Protein AF-A0A2K8VEH1-F1 (afdb_monomer)

Structure (mmCIF, N/CA/C/O backbone):
data_AF-A0A2K8VEH1-F1
#
_entry.id   AF-A0A2K8VEH1-F1
#
loop_
_atom_site.group_PDB
_atom_site.id
_atom_site.type_symbol
_atom_site.label_atom_id
_atom_site.label_alt_id
_atom_site.label_comp_id
_atom_site.label_asym_id
_atom_site.label_entity_id
_atom_site.label_seq_id
_atom_site.pdbx_PDB_ins_code
_atom_site.Cartn_x
_atom_site.Cartn_y
_atom_site.Cartn_z
_atom_site.occupancy
_atom_site.B_iso_or_equiv
_atom_site.auth_seq_id
_atom_site.auth_comp_id
_atom_site.auth_asym_id
_atom_site.auth_atom_id
_atom_site.pdbx_PDB_model_num
ATOM 1 N N . MET A 1 1 ? -2.009 -16.215 9.634 1.00 33.22 1 MET A N 1
ATOM 2 C CA . MET A 1 1 ? -2.665 -15.203 10.500 1.00 33.22 1 MET A CA 1
ATOM 3 C C . MET A 1 1 ? -3.859 -14.829 9.685 1.00 33.22 1 MET A C 1
ATOM 5 O O . MET A 1 1 ? -3.753 -13.994 8.798 1.00 33.22 1 MET A O 1
ATOM 9 N N . ASP A 1 2 ? -4.893 -15.631 9.876 1.00 24.77 2 ASP A N 1
ATOM 10 C CA . ASP A 1 2 ? -5.731 -16.015 8.757 1.00 24.77 2 ASP A CA 1
ATOM 11 C C . ASP A 1 2 ? -6.670 -14.873 8.414 1.00 24.77 2 ASP A C 1
ATOM 13 O O . ASP A 1 2 ? -7.528 -14.488 9.219 1.00 24.77 2 ASP A O 1
ATOM 17 N N . CYS A 1 3 ? -6.466 -14.295 7.231 1.00 28.83 3 CYS A N 1
ATOM 18 C CA . CYS A 1 3 ? -7.421 -13.359 6.669 1.00 28.83 3 CYS A CA 1
ATOM 19 C C . CYS A 1 3 ? -8.736 -14.122 6.499 1.00 28.83 3 CYS A C 1
ATOM 21 O O . CYS A 1 3 ? -8.795 -15.105 5.761 1.00 28.83 3 CYS A O 1
ATOM 23 N N . ALA A 1 4 ? -9.792 -13.691 7.192 1.00 33.16 4 ALA A N 1
ATOM 24 C CA . ALA A 1 4 ? -11.104 -14.301 7.043 1.00 33.16 4 ALA A CA 1
ATOM 25 C C . ALA A 1 4 ? -11.490 -14.331 5.547 1.00 33.16 4 ALA A C 1
ATOM 27 O O . ALA A 1 4 ? -11.300 -13.321 4.859 1.00 33.16 4 ALA A O 1
ATOM 28 N N . PRO A 1 5 ? -12.064 -15.439 5.036 1.00 35.50 5 PRO A N 1
ATOM 29 C CA . PRO A 1 5 ? -12.287 -15.670 3.601 1.00 35.50 5 PRO A CA 1
ATOM 30 C C . PRO A 1 5 ? -13.177 -14.627 2.895 1.00 35.50 5 PRO A C 1
ATOM 32 O O . PRO A 1 5 ? -13.294 -14.643 1.674 1.00 35.50 5 PRO A O 1
ATOM 35 N N . ASN A 1 6 ? -13.757 -13.678 3.639 1.00 39.56 6 ASN A N 1
ATOM 36 C CA . ASN A 1 6 ? -14.675 -12.655 3.144 1.00 39.56 6 ASN A CA 1
ATOM 37 C C . ASN A 1 6 ? -14.121 -11.214 3.152 1.00 39.56 6 ASN A C 1
ATOM 39 O O . ASN A 1 6 ? -14.848 -10.303 2.760 1.00 39.56 6 ASN A O 1
ATOM 43 N N . CYS A 1 7 ? -12.853 -10.970 3.515 1.00 41.97 7 CYS A N 1
ATOM 44 C CA . CYS A 1 7 ? -12.274 -9.608 3.495 1.00 41.97 7 CYS A CA 1
ATOM 45 C C . CYS A 1 7 ? -12.122 -9.001 2.081 1.00 41.97 7 CYS A C 1
ATOM 47 O O . CYS A 1 7 ? -11.752 -7.835 1.942 1.00 41.97 7 CYS A O 1
ATOM 49 N N . ASN A 1 8 ? -12.403 -9.764 1.020 1.00 42.91 8 ASN A N 1
ATOM 50 C CA . ASN A 1 8 ? -12.207 -9.324 -0.362 1.00 42.91 8 ASN A CA 1
ATOM 51 C C . ASN A 1 8 ? -13.416 -8.606 -0.992 1.00 42.91 8 ASN A C 1
ATOM 53 O O . ASN A 1 8 ? -13.255 -8.063 -2.079 1.00 42.91 8 ASN A O 1
ATOM 57 N N . ASN A 1 9 ? -14.586 -8.544 -0.334 1.00 45.69 9 ASN A N 1
ATOM 58 C CA . ASN A 1 9 ? -15.812 -8.012 -0.961 1.00 45.69 9 ASN A CA 1
ATOM 59 C C . ASN A 1 9 ? -16.572 -6.931 -0.167 1.00 45.69 9 ASN A C 1
ATOM 61 O O . ASN A 1 9 ? -17.619 -6.481 -0.630 1.00 45.69 9 ASN A O 1
ATOM 65 N N . GLN A 1 10 ? -16.099 -6.489 1.002 1.00 47.41 10 GLN A N 1
ATOM 66 C CA . GLN A 1 10 ? -16.804 -5.451 1.766 1.00 47.41 10 GLN A CA 1
ATOM 67 C C . GLN A 1 10 ? -16.256 -4.055 1.463 1.00 47.41 10 GLN A C 1
ATOM 69 O O . GLN A 1 10 ? -15.195 -3.660 1.938 1.00 47.41 10 GLN A O 1
ATOM 74 N N . THR A 1 11 ? -17.005 -3.308 0.650 1.00 48.91 11 THR A N 1
ATOM 75 C CA . THR A 1 11 ? -16.712 -1.914 0.272 1.00 48.91 11 THR A CA 1
ATOM 76 C C . THR A 1 11 ? -17.391 -0.888 1.179 1.00 48.91 11 THR A C 1
ATOM 78 O O . THR A 1 11 ? -17.061 0.290 1.106 1.00 48.91 11 THR A O 1
ATOM 81 N N . ASN A 1 12 ? -18.331 -1.319 2.029 1.00 55.34 12 ASN A N 1
ATOM 82 C CA . ASN A 1 12 ? -19.183 -0.442 2.833 1.00 55.34 12 ASN A CA 1
ATOM 83 C C . ASN A 1 12 ? -19.043 -0.768 4.323 1.00 55.34 12 ASN A C 1
ATOM 85 O O . ASN A 1 12 ? -18.852 -1.929 4.690 1.00 55.34 12 ASN A O 1
ATOM 89 N N . CYS A 1 13 ? -19.184 0.247 5.177 1.00 64.31 13 CYS A N 1
ATOM 90 C CA . CYS A 1 13 ? -19.341 0.028 6.611 1.00 64.31 13 CYS A CA 1
ATOM 91 C C . CYS A 1 13 ? -20.652 -0.710 6.894 1.00 64.31 13 CYS A C 1
ATOM 93 O O . CYS A 1 13 ? -21.658 -0.483 6.218 1.00 64.31 13 CYS A O 1
ATOM 95 N N . ILE A 1 14 ? -20.653 -1.549 7.924 1.00 73.06 14 ILE A N 1
ATOM 96 C CA . ILE A 1 14 ? -21.851 -2.234 8.397 1.00 73.06 14 ILE A CA 1
ATOM 97 C C . ILE A 1 14 ? -22.073 -1.951 9.876 1.00 73.06 14 ILE A C 1
ATOM 99 O O . ILE A 1 14 ? -21.142 -1.947 10.680 1.00 73.06 14 ILE A O 1
ATOM 103 N N . THR A 1 15 ? -23.328 -1.734 10.251 1.00 82.31 15 THR A N 1
ATOM 104 C CA . THR A 1 15 ? -23.704 -1.674 11.661 1.00 82.31 15 THR A CA 1
ATOM 105 C C . THR A 1 15 ? -23.782 -3.093 12.201 1.00 82.31 15 THR A C 1
ATOM 107 O O . THR A 1 15 ? -24.487 -3.939 11.650 1.00 82.31 15 THR A O 1
ATOM 110 N N . ARG A 1 16 ? -23.062 -3.360 13.288 1.00 86.81 16 ARG A N 1
ATOM 111 C CA . ARG A 1 16 ? -23.112 -4.630 14.010 1.00 86.81 16 ARG A CA 1
ATOM 112 C C . ARG A 1 16 ? -23.572 -4.409 15.436 1.00 86.81 16 ARG A C 1
ATOM 114 O O . ARG A 1 16 ? -23.195 -3.426 16.067 1.00 86.81 16 ARG A O 1
ATOM 121 N N . GLN A 1 17 ? -24.327 -5.369 15.952 1.00 93.31 17 GLN A N 1
ATOM 122 C CA . GLN A 1 17 ? -24.705 -5.426 17.357 1.00 93.31 17 GLN A CA 1
ATOM 123 C C . GLN A 1 17 ? -23.900 -6.490 18.092 1.00 93.31 17 GLN A C 1
ATOM 125 O O . GLN A 1 17 ? -23.568 -7.531 17.529 1.00 93.31 17 GLN A O 1
ATOM 130 N N . GLY A 1 18 ? -23.600 -6.227 19.358 1.00 94.75 18 GLY A N 1
ATOM 131 C CA . GLY A 1 18 ? -22.868 -7.161 20.200 1.00 94.75 18 GLY A CA 1
ATOM 132 C C . GLY A 1 18 ? -22.643 -6.613 21.599 1.00 94.75 18 GLY A C 1
ATOM 133 O O . GLY A 1 18 ? -23.303 -5.672 22.034 1.00 94.75 18 GLY A O 1
ATOM 134 N N . LEU A 1 19 ? -21.698 -7.217 22.302 1.00 96.56 19 LEU A N 1
ATOM 135 C CA . LEU A 1 19 ? -21.414 -7.012 23.709 1.00 96.56 19 LEU A CA 1
ATOM 136 C C . LEU A 1 19 ? -20.019 -6.415 23.886 1.00 96.56 19 LEU A C 1
ATOM 138 O O . LEU A 1 19 ? -19.034 -6.951 23.369 1.00 96.56 19 LEU A O 1
ATOM 142 N N . LEU A 1 20 ? -19.932 -5.336 24.667 1.00 96.56 20 LEU A N 1
ATOM 143 C CA . LEU A 1 20 ? -18.677 -4.677 25.027 1.00 96.56 20 LEU A CA 1
ATOM 144 C C . LEU A 1 20 ? -18.521 -4.589 26.549 1.00 96.56 20 LEU A C 1
ATOM 146 O O . LEU A 1 20 ? -19.476 -4.298 27.267 1.00 96.56 20 LEU A O 1
ATOM 150 N N . HIS A 1 21 ? -17.312 -4.863 27.040 1.00 96.75 21 HIS A N 1
ATOM 151 C CA . HIS A 1 21 ? -17.011 -4.920 28.473 1.00 96.75 21 HIS A CA 1
ATOM 152 C C . HIS A 1 21 ? -17.115 -3.537 29.137 1.00 96.75 21 HIS A C 1
ATOM 154 O O . HIS A 1 21 ? -16.684 -2.537 28.556 1.00 96.75 21 HIS A O 1
ATOM 160 N N . ASP A 1 22 ? -17.602 -3.496 30.380 1.00 95.94 22 ASP A N 1
ATOM 161 C CA . ASP A 1 22 ? -17.877 -2.272 31.144 1.00 95.94 22 ASP A CA 1
ATOM 162 C C . ASP A 1 22 ? -16.688 -1.298 31.273 1.00 95.94 22 ASP A C 1
ATOM 164 O O . ASP A 1 22 ? -16.859 -0.091 31.144 1.00 95.94 22 ASP A O 1
ATOM 168 N N . ALA A 1 23 ? -15.472 -1.824 31.415 1.00 95.19 23 ALA A N 1
ATOM 169 C CA . ALA A 1 23 ? -14.202 -1.096 31.437 1.00 95.19 23 ALA A CA 1
ATOM 170 C C . ALA A 1 23 ? -13.905 -0.237 30.188 1.00 95.19 23 ALA A C 1
ATOM 172 O O . ALA A 1 23 ? -12.881 0.445 30.149 1.00 95.19 23 ALA A O 1
ATOM 173 N N . ASN A 1 24 ? -14.742 -0.287 29.150 1.00 95.00 24 ASN A N 1
ATOM 174 C CA . ASN A 1 24 ? -14.669 0.634 28.014 1.00 95.00 24 ASN A CA 1
ATOM 175 C C . ASN A 1 24 ? -15.450 1.930 28.237 1.00 95.00 24 ASN A C 1
ATOM 177 O O . ASN A 1 24 ? -15.322 2.836 27.418 1.00 95.00 24 ASN A O 1
ATOM 181 N N . PHE A 1 25 ? -16.215 2.033 29.323 1.00 95.31 25 PHE A N 1
ATOM 182 C CA . PHE A 1 25 ? -17.052 3.182 29.642 1.00 95.31 25 PHE A CA 1
ATOM 183 C C . PHE A 1 25 ? -16.559 3.899 30.898 1.00 95.31 25 PHE A C 1
ATOM 185 O O . PHE A 1 25 ? -15.978 3.304 31.810 1.00 95.31 25 PHE A O 1
ATOM 192 N N . THR A 1 26 ? -16.816 5.203 30.963 1.00 90.56 26 THR A N 1
ATOM 193 C CA . THR A 1 26 ? -16.449 6.042 32.106 1.00 90.56 26 THR A CA 1
ATOM 194 C C . THR A 1 26 ? -17.050 5.489 33.395 1.00 90.56 26 THR A C 1
ATOM 196 O O . THR A 1 26 ? -18.248 5.229 33.474 1.00 90.56 26 THR A O 1
ATOM 199 N N . LYS A 1 27 ? -16.211 5.297 34.423 1.00 90.62 27 LYS A N 1
ATOM 200 C CA . LYS A 1 27 ? -16.612 4.707 35.716 1.00 90.62 27 LYS A CA 1
ATOM 201 C C . LYS A 1 27 ? -17.298 3.331 35.581 1.00 90.62 27 LYS A C 1
ATOM 203 O O . LYS A 1 27 ? -18.114 2.977 36.428 1.00 90.62 27 LYS A O 1
ATOM 208 N N . ASN A 1 28 ? -16.982 2.573 34.528 1.00 92.50 28 ASN A N 1
ATOM 209 C CA . ASN A 1 28 ? -17.561 1.262 34.209 1.00 92.50 28 ASN A CA 1
ATOM 210 C C . ASN A 1 28 ? -19.091 1.273 34.024 1.00 92.50 28 ASN A C 1
ATOM 212 O O . ASN A 1 28 ? -19.762 0.260 34.235 1.00 92.50 28 ASN A O 1
ATOM 216 N N . LYS A 1 29 ? -19.667 2.423 33.657 1.00 92.12 29 LYS A N 1
ATOM 217 C CA . LYS A 1 29 ? -21.108 2.579 33.443 1.00 92.12 29 LYS A CA 1
ATOM 218 C C . LYS A 1 29 ? -21.360 3.329 32.136 1.00 92.12 29 LYS A C 1
ATOM 220 O O . LYS A 1 29 ? -21.022 4.510 32.059 1.00 92.12 29 LYS A O 1
ATOM 225 N N . PRO A 1 30 ? -21.934 2.680 31.113 1.00 94.00 30 PRO A N 1
ATOM 226 C CA . PRO A 1 30 ? -22.327 3.382 29.905 1.00 94.00 30 PRO A CA 1
ATOM 227 C C . PRO A 1 30 ? -23.533 4.284 30.161 1.00 94.00 30 PRO A C 1
ATOM 229 O O . PRO A 1 30 ? -24.351 4.024 31.046 1.00 94.00 30 PRO A O 1
ATOM 232 N N . ILE A 1 31 ? -23.676 5.303 29.321 1.00 93.62 31 ILE A N 1
ATOM 233 C CA . ILE A 1 31 ? -24.947 6.012 29.144 1.00 93.62 31 ILE A CA 1
ATOM 234 C C . ILE A 1 31 ? -25.721 5.376 27.990 1.00 93.62 31 ILE A C 1
ATOM 236 O O . ILE A 1 31 ? -25.107 4.835 27.076 1.00 93.62 31 ILE A O 1
ATOM 240 N N . LEU A 1 32 ? -27.053 5.421 28.019 1.00 96.25 32 LEU A N 1
ATOM 241 C CA . LEU A 1 32 ? -27.848 5.017 26.859 1.00 96.25 32 LEU A CA 1
ATOM 242 C C . LEU A 1 32 ? -27.523 5.947 25.679 1.00 96.25 32 LEU A C 1
ATOM 244 O O . LEU A 1 32 ? -27.426 7.160 25.869 1.00 96.25 32 LEU A O 1
ATOM 248 N N . GLY A 1 33 ? -27.362 5.393 24.478 1.00 91.75 33 GLY A N 1
ATOM 249 C CA . GLY A 1 33 ? -26.975 6.167 23.301 1.00 91.75 33 GLY A CA 1
ATOM 250 C C . GLY A 1 33 ? -25.460 6.239 23.079 1.00 91.75 33 GLY A C 1
ATOM 251 O O . GLY A 1 33 ? -24.707 5.316 23.402 1.00 91.75 33 GLY A O 1
ATOM 252 N N . ASN A 1 34 ? -24.994 7.346 22.503 1.00 91.06 34 ASN A N 1
ATOM 253 C CA . ASN A 1 34 ? -23.612 7.493 22.046 1.00 91.06 34 ASN A CA 1
ATOM 254 C C . ASN A 1 34 ? -22.596 7.528 23.198 1.00 91.06 34 ASN A C 1
ATOM 256 O O . ASN A 1 34 ? -22.699 8.329 24.124 1.00 91.06 34 ASN A O 1
ATOM 260 N N . ASN A 1 35 ? -21.566 6.693 23.091 1.00 91.81 35 ASN A N 1
ATOM 261 C CA . ASN A 1 35 ? -20.414 6.631 23.984 1.00 91.81 35 ASN A CA 1
ATOM 262 C C . ASN A 1 35 ? -19.118 6.578 23.164 1.00 91.81 35 ASN A C 1
ATOM 264 O O . ASN A 1 35 ? -19.128 6.205 21.991 1.00 91.81 35 ASN A O 1
ATOM 268 N N . VAL A 1 36 ? -17.995 6.885 23.816 1.00 89.06 36 VAL A N 1
ATOM 269 C CA . VAL A 1 36 ? -16.645 6.739 23.255 1.00 89.06 36 VAL A CA 1
ATOM 270 C C . VAL A 1 36 ? -15.874 5.705 24.068 1.00 89.06 36 VAL A C 1
ATOM 272 O O . VAL A 1 36 ? -15.826 5.793 25.296 1.00 89.06 36 VAL A O 1
ATOM 275 N N . THR A 1 37 ? -15.255 4.732 23.402 1.00 89.50 37 THR A N 1
ATOM 276 C CA . THR A 1 37 ? -14.503 3.671 24.085 1.00 89.50 37 THR A CA 1
ATOM 277 C C . THR A 1 37 ? -13.212 4.193 24.724 1.00 89.50 37 THR A C 1
ATOM 279 O O . THR A 1 37 ? -12.404 4.883 24.100 1.00 89.50 37 THR A O 1
ATOM 282 N N . LEU A 1 38 ? -12.965 3.824 25.982 1.00 91.31 38 LEU A N 1
ATOM 283 C CA . LEU A 1 38 ? -11.771 4.261 26.722 1.00 91.31 38 LEU A CA 1
ATOM 284 C C . LEU A 1 38 ? -10.509 3.443 26.419 1.00 91.31 38 LEU A C 1
ATOM 286 O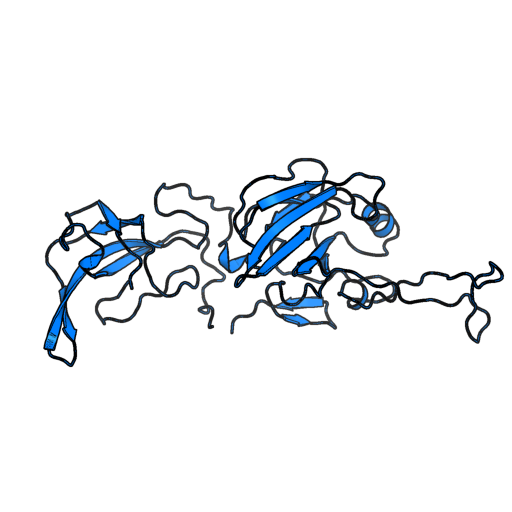 O . LEU A 1 38 ? -9.389 3.918 26.639 1.00 91.31 38 LEU A O 1
ATOM 290 N N . LYS A 1 39 ? -10.671 2.225 25.903 1.00 87.81 39 LYS A N 1
ATOM 291 C CA . LYS A 1 39 ? -9.585 1.308 25.542 1.00 87.81 39 LYS A CA 1
ATOM 292 C C . LYS A 1 39 ? -9.997 0.449 24.344 1.00 87.81 39 LYS A C 1
ATOM 294 O O . LYS A 1 39 ? -11.127 0.533 23.879 1.00 87.81 39 LYS A O 1
ATOM 299 N N . SER A 1 40 ? -9.057 -0.343 23.834 1.00 86.81 40 SER A N 1
ATOM 300 C CA . SER A 1 40 ? -9.381 -1.394 22.870 1.00 86.81 40 SER A CA 1
ATOM 301 C C . SER A 1 40 ? -9.794 -2.661 23.614 1.00 86.81 40 SER A C 1
ATOM 303 O O . SER A 1 40 ? -9.102 -3.070 24.551 1.00 86.81 40 SER A O 1
ATOM 305 N N . ASP A 1 41 ? -10.902 -3.282 23.215 1.00 91.94 41 ASP A N 1
ATOM 306 C CA . ASP A 1 41 ? -11.421 -4.488 23.866 1.00 91.94 41 ASP A CA 1
ATOM 307 C C . ASP A 1 41 ? -12.236 -5.352 22.901 1.00 91.94 41 ASP A C 1
ATOM 309 O O . ASP A 1 41 ? -12.672 -4.887 21.852 1.00 91.94 41 ASP A O 1
ATOM 313 N N . ASN A 1 42 ? -12.432 -6.620 23.258 1.00 92.12 42 ASN A N 1
ATOM 314 C CA . ASN A 1 42 ? -13.111 -7.591 22.406 1.00 92.12 42 ASN A CA 1
ATOM 315 C C . ASN A 1 42 ? -14.592 -7.245 22.238 1.00 92.12 42 ASN A C 1
ATOM 317 O O . ASN A 1 42 ? -15.298 -7.048 23.232 1.00 92.12 42 ASN A O 1
ATOM 321 N N . PHE A 1 43 ? -15.062 -7.301 20.996 1.00 92.06 43 PHE A N 1
ATOM 322 C CA . PHE A 1 43 ? -16.475 -7.231 20.660 1.00 92.06 43 PHE A CA 1
ATOM 323 C C . PHE A 1 43 ? -17.040 -8.640 20.536 1.00 92.06 43 PHE A C 1
ATOM 325 O O . PHE A 1 43 ? -16.471 -9.482 19.838 1.00 92.06 43 PHE A O 1
ATOM 332 N N . ARG A 1 44 ? -18.109 -8.938 21.276 1.00 93.50 44 ARG A N 1
ATOM 333 C CA . ARG A 1 44 ? -18.614 -10.310 21.410 1.00 93.50 44 ARG A CA 1
ATOM 334 C C . ARG A 1 44 ? -20.057 -10.444 20.974 1.00 93.50 44 ARG A C 1
ATOM 336 O O . ARG A 1 44 ? -20.824 -9.498 21.094 1.00 93.50 44 ARG A O 1
ATOM 343 N N . ASP A 1 45 ? -20.424 -11.623 20.506 1.00 93.75 45 ASP A N 1
ATOM 344 C CA . ASP A 1 45 ? -21.826 -11.986 20.334 1.00 93.75 45 ASP A CA 1
ATOM 345 C C . ASP A 1 45 ? -22.417 -12.530 21.644 1.00 93.75 45 ASP A C 1
ATOM 347 O O . ASP A 1 45 ? -21.736 -12.647 22.670 1.00 93.75 45 ASP A O 1
ATOM 351 N N . ASP A 1 46 ? -23.698 -12.888 21.598 1.00 92.81 46 ASP A N 1
ATOM 352 C CA . ASP A 1 46 ? -24.438 -13.425 22.743 1.00 92.81 46 ASP A CA 1
ATOM 353 C C . ASP A 1 46 ? -23.987 -14.835 23.163 1.00 92.81 46 ASP A C 1
ATOM 355 O O . ASP A 1 46 ? -24.326 -15.301 24.249 1.00 92.81 46 ASP A O 1
ATOM 359 N N . THR A 1 47 ? -23.170 -15.499 22.343 1.00 94.12 47 THR A N 1
ATOM 360 C CA . THR A 1 47 ? -22.529 -16.786 22.654 1.00 94.12 47 THR A CA 1
ATOM 361 C C . THR A 1 47 ? -21.106 -16.622 23.195 1.00 94.12 47 THR A C 1
ATOM 363 O O . THR A 1 47 ? -20.385 -17.602 23.377 1.00 94.12 47 THR A O 1
ATOM 366 N N . TRP A 1 48 ? -20.700 -15.382 23.494 1.00 92.38 48 TRP A N 1
ATOM 367 C CA . TRP A 1 48 ? -19.367 -14.985 23.954 1.00 92.38 48 TRP A CA 1
ATOM 368 C C . TRP A 1 48 ? -18.246 -15.172 22.934 1.00 92.38 48 TRP A C 1
ATOM 370 O O . TRP A 1 48 ? -17.078 -14.950 23.283 1.00 92.38 48 TRP A O 1
ATOM 380 N N . ASN A 1 49 ? -18.566 -15.518 21.689 1.00 90.69 49 ASN A N 1
ATOM 381 C CA . ASN A 1 49 ? -17.582 -15.589 20.622 1.00 90.69 49 ASN A CA 1
ATOM 382 C C . ASN A 1 49 ? -17.172 -14.179 20.201 1.00 90.69 49 ASN A C 1
ATOM 384 O O . ASN A 1 49 ? -17.932 -13.221 20.330 1.00 90.69 49 ASN A O 1
ATOM 388 N N . ILE A 1 50 ? -15.925 -14.037 19.754 1.00 87.62 50 ILE A N 1
ATOM 389 C CA . ILE A 1 50 ? -15.425 -12.758 19.251 1.00 87.62 50 ILE A CA 1
ATOM 390 C C . ILE A 1 50 ? -16.037 -12.518 17.872 1.00 87.62 50 ILE A C 1
ATOM 392 O O . ILE A 1 50 ? -15.849 -13.323 16.958 1.00 87.62 50 ILE A O 1
ATOM 396 N N . ILE A 1 51 ? -16.723 -11.387 17.719 1.00 84.88 51 ILE A N 1
ATOM 397 C CA . ILE A 1 51 ? -17.199 -10.910 16.426 1.00 84.88 51 ILE A CA 1
ATOM 398 C C . ILE A 1 51 ? -15.976 -10.385 15.675 1.00 84.88 51 ILE A C 1
ATOM 400 O O . ILE A 1 51 ? -15.453 -9.319 15.992 1.00 84.88 51 ILE A O 1
ATOM 404 N N . LYS A 1 52 ? -15.496 -11.147 14.688 1.00 73.44 52 LYS A N 1
ATOM 405 C CA . LYS A 1 52 ? -14.415 -10.694 13.804 1.00 73.44 52 LYS A CA 1
ATOM 406 C C . LYS A 1 52 ? -14.915 -9.547 12.923 1.00 73.44 52 LYS A C 1
ATOM 408 O O . LYS A 1 52 ? -15.978 -9.662 12.305 1.00 73.44 52 LYS A O 1
ATOM 413 N N . GLU A 1 53 ? -14.154 -8.461 12.893 1.00 64.62 53 GLU A N 1
ATOM 414 C CA . GLU A 1 53 ? -14.441 -7.253 12.113 1.00 64.62 53 GLU A CA 1
ATOM 415 C C . GLU A 1 53 ? -14.381 -7.522 10.601 1.00 64.62 53 GLU A C 1
ATOM 417 O O . GLU A 1 53 ? -13.807 -8.517 10.144 1.00 64.62 53 GLU A O 1
ATOM 422 N N . THR A 1 54 ? -15.002 -6.637 9.817 1.00 53.50 54 THR A N 1
ATOM 423 C CA . THR A 1 54 ? -14.979 -6.675 8.341 1.00 53.50 54 THR A CA 1
ATOM 424 C C . THR A 1 54 ? -13.580 -6.469 7.753 1.00 53.50 54 THR A C 1
ATOM 426 O O . THR A 1 54 ? -13.325 -6.819 6.602 1.00 53.50 54 THR A O 1
ATOM 429 N N . ASP A 1 55 ? -12.656 -5.931 8.545 1.00 49.81 55 ASP A N 1
ATOM 430 C CA . ASP A 1 55 ? -11.325 -5.504 8.130 1.00 49.81 55 ASP A CA 1
ATOM 431 C C . ASP A 1 55 ? -10.212 -6.532 8.383 1.00 49.81 55 ASP A C 1
ATOM 433 O O . ASP A 1 55 ? -9.034 -6.175 8.360 1.00 49.81 55 ASP A O 1
ATOM 437 N N . CYS A 1 56 ? -10.561 -7.800 8.632 1.00 48.53 56 CYS A N 1
ATOM 438 C CA . CYS A 1 56 ? -9.602 -8.823 9.061 1.00 48.53 56 CYS A CA 1
ATOM 439 C C . CYS A 1 56 ? -8.911 -8.479 10.405 1.00 48.53 56 CYS A C 1
ATOM 441 O O . CYS A 1 56 ? -7.840 -9.006 10.720 1.00 48.53 56 CYS A O 1
ATOM 443 N N . GLY A 1 57 ? -9.532 -7.620 11.219 1.00 56.19 57 GLY A N 1
ATOM 444 C CA . GLY A 1 57 ? -9.114 -7.290 12.572 1.00 56.19 57 GLY A CA 1
ATOM 445 C C . GLY A 1 57 ? -9.188 -8.469 13.545 1.00 56.19 57 GLY A C 1
ATOM 446 O O . GLY A 1 57 ? -9.637 -9.577 13.240 1.00 56.19 57 GLY A O 1
ATOM 447 N N . ASN A 1 58 ? -8.725 -8.235 14.771 1.00 64.88 58 ASN A N 1
ATOM 448 C CA . ASN A 1 58 ? -8.719 -9.243 15.834 1.00 64.88 58 ASN A CA 1
ATOM 449 C C . ASN A 1 58 ? -10.046 -9.294 16.617 1.00 64.88 58 ASN A C 1
ATOM 451 O O . ASN A 1 58 ? -10.102 -9.952 17.659 1.00 64.88 58 ASN A O 1
ATOM 455 N N . GLY A 1 59 ? -11.091 -8.621 16.114 1.00 74.00 59 GLY A N 1
ATOM 456 C CA . GLY A 1 59 ? -12.415 -8.546 16.726 1.00 74.00 59 GLY A CA 1
ATOM 457 C C . GLY A 1 59 ? -12.424 -7.666 17.970 1.00 74.00 59 GLY A C 1
ATOM 458 O O . GLY A 1 59 ? -13.063 -7.998 18.976 1.00 74.00 59 GLY A O 1
ATOM 459 N N . LYS A 1 60 ? -11.662 -6.567 17.926 1.00 83.75 60 LYS A N 1
ATOM 460 C CA . LYS A 1 60 ? -11.570 -5.607 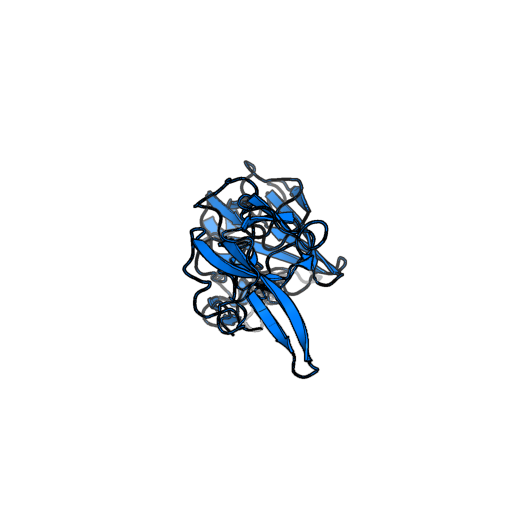19.022 1.00 83.75 60 LYS A CA 1
ATOM 461 C C . LYS A 1 60 ? -11.918 -4.209 18.553 1.00 83.75 60 LYS A C 1
ATOM 463 O O . LYS A 1 60 ? -11.132 -3.586 17.848 1.00 83.75 60 LYS A O 1
ATOM 468 N N . ILE A 1 61 ? -12.960 -3.642 19.153 1.00 84.56 61 ILE A N 1
ATOM 469 C CA . ILE A 1 61 ? -13.281 -2.229 18.962 1.00 84.56 61 ILE A CA 1
ATOM 470 C C . ILE A 1 61 ? -12.097 -1.386 19.473 1.00 84.56 61 ILE A C 1
ATOM 472 O O . ILE A 1 61 ? -11.687 -1.556 20.628 1.00 84.56 61 ILE A O 1
ATOM 476 N N . PRO A 1 62 ? -11.507 -0.495 18.652 1.00 81.38 62 PRO A N 1
ATOM 477 C CA . PRO A 1 62 ? -10.384 0.349 19.056 1.00 81.38 62 PRO A CA 1
ATOM 478 C C . PRO A 1 62 ? -10.756 1.367 20.134 1.00 81.38 62 PRO A C 1
ATOM 480 O O . PRO A 1 62 ? -11.914 1.772 20.242 1.00 81.38 62 PRO A O 1
ATOM 483 N N . LYS A 1 63 ? -9.753 1.855 20.875 1.00 84.00 63 LYS A N 1
ATOM 484 C CA . LYS A 1 63 ? -9.897 3.007 21.780 1.00 84.00 63 LYS A CA 1
ATOM 485 C C . LYS A 1 63 ? -10.324 4.250 20.993 1.00 84.00 63 LYS A C 1
ATOM 487 O O . LYS A 1 63 ? -9.750 4.524 19.945 1.00 84.00 63 LYS A O 1
ATOM 492 N N . GLY A 1 64 ? -11.241 5.036 21.548 1.00 81.38 64 GLY A N 1
ATOM 493 C CA . GLY A 1 64 ? -11.724 6.277 20.946 1.00 81.38 64 GLY A CA 1
ATOM 494 C C . GLY A 1 64 ? -12.829 6.076 19.909 1.00 81.38 64 GLY A C 1
ATOM 495 O O . GLY A 1 64 ? -13.203 7.035 19.244 1.00 81.38 64 GLY A O 1
ATOM 496 N N . SER A 1 65 ? -13.348 4.856 19.760 1.00 82.62 65 SER A N 1
ATOM 497 C CA . SER A 1 65 ? -14.427 4.553 18.820 1.00 82.62 65 SER A CA 1
ATOM 498 C C . SER A 1 65 ? -15.775 5.017 19.360 1.00 82.62 65 SER A C 1
ATOM 500 O O . SER A 1 65 ? -16.047 4.846 20.549 1.00 82.62 65 SER A O 1
ATOM 502 N N . ASN A 1 66 ? -16.636 5.525 18.476 1.00 85.62 66 ASN A N 1
ATOM 503 C CA . ASN A 1 66 ? -18.034 5.795 18.802 1.00 85.62 66 ASN A CA 1
ATOM 504 C C . ASN A 1 66 ? -18.823 4.480 18.811 1.00 85.62 66 ASN A C 1
ATOM 506 O O . ASN A 1 66 ? -18.763 3.706 17.854 1.00 85.62 66 ASN A O 1
ATOM 510 N N . VAL A 1 67 ? -19.568 4.240 19.886 1.00 91.06 67 VAL A N 1
ATOM 511 C CA . VAL A 1 67 ? -20.483 3.101 20.032 1.00 91.06 67 VAL A CA 1
ATOM 512 C C . VAL A 1 67 ? -21.832 3.600 20.536 1.00 91.06 67 VAL A C 1
ATOM 514 O O . VAL A 1 67 ? -21.888 4.490 21.384 1.00 91.06 67 VAL A O 1
ATOM 517 N N . ASN A 1 68 ? -22.918 3.028 20.030 1.00 93.69 68 ASN A N 1
ATOM 518 C CA . ASN A 1 68 ? -24.270 3.347 20.473 1.00 93.69 68 ASN A CA 1
ATOM 519 C C . ASN A 1 68 ? -24.742 2.268 21.454 1.00 93.69 68 ASN A C 1
ATOM 521 O O . ASN A 1 68 ? -24.967 1.127 21.071 1.00 93.69 68 ASN A O 1
ATOM 525 N N . VAL A 1 69 ? -24.851 2.594 22.736 1.00 96.44 69 VAL A N 1
ATOM 526 C CA . VAL A 1 69 ? -25.313 1.657 23.764 1.00 96.44 69 VAL A CA 1
ATOM 527 C C . VAL A 1 69 ? -26.825 1.518 23.661 1.00 96.44 69 VAL A C 1
ATOM 529 O O . VAL A 1 69 ? -27.556 2.492 23.823 1.00 96.44 69 VAL A O 1
ATOM 532 N N . LEU A 1 70 ? -27.279 0.287 23.430 1.00 95.94 70 LEU A N 1
ATOM 533 C CA . LEU A 1 70 ? -28.688 -0.054 23.226 1.00 95.94 70 LEU A CA 1
ATOM 534 C C . LEU A 1 70 ? -29.430 -0.338 24.531 1.00 95.94 70 LEU A C 1
ATOM 536 O O . LEU A 1 70 ? -30.651 -0.237 24.590 1.00 95.94 70 LEU A O 1
ATOM 540 N N . SER A 1 71 ? -28.699 -0.730 25.575 1.00 93.69 71 SER A N 1
ATOM 541 C CA . SER A 1 71 ? -29.258 -1.002 26.895 1.00 93.69 71 SER A CA 1
ATOM 542 C C . SER A 1 71 ? -28.222 -0.762 27.986 1.00 93.69 71 SER A C 1
ATOM 544 O O . SER A 1 71 ? -27.062 -1.158 27.862 1.00 93.69 71 SER A O 1
ATOM 546 N N . THR A 1 72 ? -28.657 -0.138 29.079 1.00 93.88 72 THR A N 1
ATOM 547 C CA . THR A 1 72 ? -27.868 0.042 30.307 1.00 93.88 72 THR A CA 1
ATOM 548 C C . THR A 1 72 ? -28.026 -1.126 31.282 1.00 93.88 72 THR A C 1
ATOM 550 O O . THR A 1 72 ? -27.409 -1.125 32.346 1.00 93.88 72 THR A O 1
ATOM 553 N N . THR A 1 73 ? -28.819 -2.145 30.939 1.00 96.00 73 THR A N 1
ATOM 554 C CA . THR A 1 73 ? -28.869 -3.408 31.682 1.00 96.00 73 THR A CA 1
ATOM 555 C C . THR A 1 73 ? -27.696 -4.294 31.250 1.00 96.00 73 THR A C 1
ATOM 557 O O . THR A 1 73 ? -27.591 -4.614 30.063 1.00 96.00 73 THR A O 1
ATOM 560 N N . PRO A 1 74 ? -26.804 -4.703 32.172 1.00 96.19 74 PRO A N 1
ATOM 561 C CA . PRO A 1 74 ? -25.650 -5.510 31.811 1.00 96.19 74 PRO A CA 1
ATOM 562 C C . PRO A 1 74 ? -26.036 -6.965 31.522 1.00 96.19 74 PRO A C 1
ATOM 564 O O . PRO A 1 74 ? -26.840 -7.572 32.230 1.00 96.19 74 PRO A O 1
ATOM 567 N N . VAL A 1 75 ? -25.377 -7.552 30.528 1.00 96.94 75 VAL A N 1
ATOM 568 C CA . VAL A 1 75 ? -25.295 -8.998 30.321 1.00 96.94 75 VAL A CA 1
ATOM 569 C C . VAL A 1 75 ? -24.096 -9.511 31.115 1.00 96.94 75 VAL A C 1
ATOM 571 O O . VAL A 1 75 ? -22.950 -9.132 30.858 1.00 96.94 75 VAL A O 1
ATOM 574 N N . VAL A 1 76 ? -24.353 -10.354 32.114 1.00 96.50 76 VAL A N 1
ATOM 575 C CA . VAL A 1 76 ? -23.319 -10.828 33.042 1.00 96.50 76 VAL A CA 1
ATOM 576 C C . VAL A 1 76 ? -22.650 -12.085 32.498 1.00 96.50 76 VAL A C 1
ATOM 578 O O . VAL A 1 76 ? -23.298 -13.111 32.292 1.00 96.50 76 VAL A O 1
ATOM 581 N N . ARG A 1 77 ? -21.327 -12.033 32.335 1.00 94.44 77 ARG A N 1
ATOM 582 C CA . ARG A 1 77 ? -20.496 -13.203 32.047 1.00 94.44 77 ARG A CA 1
ATOM 583 C C . ARG A 1 77 ? -19.875 -13.720 33.334 1.00 94.44 77 ARG A C 1
ATOM 585 O O . ARG A 1 77 ? -19.143 -12.985 33.991 1.00 94.44 77 ARG A O 1
ATOM 592 N N . THR A 1 78 ? -20.101 -14.988 33.657 1.00 95.06 78 THR A N 1
ATOM 593 C CA . THR A 1 78 ? -19.408 -15.649 34.772 1.00 95.06 78 THR A CA 1
ATOM 594 C C . THR A 1 78 ? -18.251 -16.479 34.224 1.00 95.06 78 THR A C 1
ATOM 596 O O . THR A 1 78 ? -18.446 -17.314 33.343 1.00 95.06 78 THR A O 1
ATOM 599 N N . LEU A 1 79 ? -17.035 -16.212 34.695 1.00 91.94 79 LEU A N 1
ATOM 600 C CA . LEU A 1 79 ? -15.835 -16.971 34.344 1.00 91.94 79 LEU A CA 1
ATOM 601 C C . LEU A 1 79 ? -15.756 -18.275 35.154 1.00 91.94 79 LEU A C 1
ATOM 603 O O . LEU A 1 79 ? -16.415 -18.417 36.181 1.00 91.94 79 LEU A O 1
ATOM 607 N N . SER A 1 80 ? -14.904 -19.212 34.729 1.00 92.88 80 SER A N 1
ATOM 608 C CA . SER A 1 80 ? -14.716 -20.511 35.402 1.00 92.88 80 SER A CA 1
ATOM 609 C C . SER A 1 80 ? -14.274 -20.393 36.865 1.00 92.88 80 SER A C 1
ATOM 611 O O . SER A 1 80 ? -14.583 -21.259 37.672 1.00 92.88 80 SER A O 1
ATOM 613 N N . ASN A 1 81 ? -13.592 -19.302 37.221 1.00 93.88 81 ASN A N 1
ATOM 614 C CA . ASN A 1 81 ? -13.182 -18.990 38.591 1.00 93.88 81 ASN A CA 1
ATOM 615 C C . ASN A 1 81 ? -14.273 -18.271 39.418 1.00 93.88 81 ASN A C 1
ATOM 617 O O . ASN A 1 81 ? -13.975 -17.741 40.484 1.00 93.88 81 ASN A O 1
ATOM 621 N N . GLY A 1 82 ? -15.506 -18.174 38.911 1.00 94.19 82 GLY A N 1
ATOM 622 C CA . GLY A 1 82 ? -16.634 -17.508 39.571 1.00 94.19 82 GLY A CA 1
ATOM 623 C C . GLY A 1 82 ? -16.681 -15.983 39.417 1.00 94.19 82 GLY A C 1
ATOM 624 O O . GLY A 1 82 ? -17.647 -15.356 39.854 1.00 94.19 82 GLY A O 1
ATOM 625 N N . THR A 1 83 ? -15.685 -15.364 38.773 1.00 95.94 83 THR A N 1
ATOM 626 C CA . THR A 1 83 ? -15.666 -13.908 38.552 1.00 95.94 83 THR A CA 1
ATOM 627 C C . THR A 1 83 ? -16.806 -13.495 37.627 1.00 95.94 83 THR A C 1
ATOM 629 O O . THR A 1 83 ? -16.963 -14.062 36.546 1.00 95.94 83 THR A O 1
ATOM 632 N N . LYS A 1 84 ? -17.568 -12.472 38.023 1.00 95.88 84 LYS A N 1
ATOM 633 C CA . LYS A 1 84 ? -18.639 -11.883 37.212 1.00 95.88 84 LYS A CA 1
ATOM 634 C C . LYS A 1 84 ? -18.140 -10.622 36.517 1.00 95.88 84 LYS A C 1
ATOM 636 O O . LYS A 1 84 ? -17.630 -9.718 37.172 1.00 95.88 84 LYS A O 1
ATOM 641 N N . LEU A 1 85 ? -18.312 -10.568 35.203 1.00 95.56 85 LEU A N 1
ATOM 642 C CA . LEU A 1 85 ? -17.982 -9.426 34.358 1.00 95.56 85 LEU A CA 1
ATOM 643 C C . LEU A 1 85 ? -19.254 -8.874 33.723 1.00 95.56 85 LEU A C 1
ATOM 645 O O . LEU A 1 85 ? -20.103 -9.646 33.274 1.00 95.56 85 LEU A O 1
ATOM 649 N N . ASN A 1 86 ? -19.360 -7.551 33.638 1.00 97.19 86 ASN A N 1
ATOM 650 C CA . ASN A 1 86 ? -20.491 -6.895 32.996 1.00 97.19 86 ASN A CA 1
ATOM 651 C C . ASN A 1 86 ? -20.147 -6.524 31.557 1.00 97.19 86 ASN A C 1
ATOM 653 O O . ASN A 1 86 ? -19.124 -5.892 31.279 1.00 97.19 86 ASN A O 1
ATOM 657 N N . TYR A 1 87 ? -21.045 -6.884 30.652 1.00 97.56 87 TYR A N 1
ATOM 658 C CA . TYR A 1 87 ? -21.016 -6.461 29.264 1.00 97.56 87 TYR A CA 1
ATOM 659 C C . TYR A 1 87 ? -22.296 -5.711 28.933 1.00 97.56 87 TYR A C 1
ATOM 661 O O . TYR A 1 87 ? -23.352 -6.008 29.482 1.00 97.56 87 TYR A O 1
ATOM 669 N N . TYR A 1 88 ? -22.220 -4.760 28.014 1.00 97.62 88 TYR A N 1
ATOM 670 C CA . TYR A 1 88 ? -23.375 -3.985 27.580 1.00 97.62 88 TYR A CA 1
ATOM 671 C C . TYR A 1 88 ? -23.610 -4.176 26.096 1.00 97.62 88 TYR A C 1
ATOM 673 O O . TYR A 1 88 ? -22.657 -4.281 25.318 1.00 97.62 88 TYR A O 1
ATOM 681 N N . ARG A 1 89 ? -24.890 -4.223 25.721 1.00 97.12 89 ARG A N 1
ATOM 682 C CA . ARG A 1 89 ? -25.287 -4.345 24.326 1.00 97.12 89 ARG A CA 1
ATOM 683 C C . ARG A 1 89 ? -25.085 -3.012 23.622 1.00 97.12 89 ARG A C 1
ATOM 685 O O . ARG A 1 89 ? -25.602 -1.986 24.066 1.00 97.12 89 ARG A O 1
ATOM 692 N N . ILE A 1 90 ? -24.338 -3.047 22.531 1.00 95.62 90 ILE A N 1
ATOM 693 C CA . ILE A 1 90 ? -24.008 -1.877 21.728 1.00 95.62 90 ILE A CA 1
ATOM 694 C C . ILE A 1 90 ? -24.260 -2.140 20.249 1.00 95.62 90 ILE A C 1
ATOM 696 O O . ILE A 1 90 ? -24.233 -3.285 19.795 1.00 95.62 90 ILE A O 1
ATOM 700 N N . GLU A 1 91 ? -24.414 -1.056 19.509 1.00 92.94 91 GLU A N 1
ATOM 701 C CA . GLU A 1 91 ? -24.166 -0.962 18.082 1.00 92.94 91 GLU A CA 1
ATOM 702 C C . GLU A 1 91 ? -22.802 -0.337 17.828 1.00 92.94 91 GLU A C 1
ATOM 704 O O . GLU A 1 91 ? -22.412 0.658 18.448 1.00 92.94 91 GLU A O 1
ATOM 709 N N . TYR A 1 92 ? -22.094 -0.922 16.875 1.00 87.50 92 TYR A N 1
ATOM 710 C CA . TYR A 1 92 ? -20.822 -0.438 16.383 1.00 87.50 92 TYR A CA 1
ATOM 711 C C . TYR A 1 92 ? -20.851 -0.396 14.859 1.00 87.50 92 TYR A C 1
ATOM 713 O O . TYR A 1 92 ? -21.266 -1.357 14.210 1.00 87.50 92 TYR A O 1
ATOM 721 N N . ILE A 1 93 ? 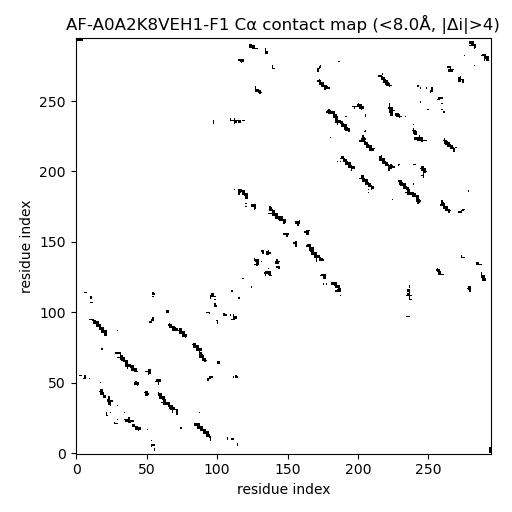-20.408 0.725 14.293 1.00 79.31 93 ILE A N 1
ATOM 722 C CA . ILE A 1 93 ? -20.198 0.846 12.853 1.00 79.31 93 ILE A CA 1
ATOM 723 C C . ILE A 1 93 ? -18.820 0.253 12.553 1.00 79.31 93 ILE A C 1
ATOM 725 O O . ILE A 1 93 ? -17.790 0.889 12.782 1.00 79.31 93 ILE A O 1
ATOM 729 N N . ASP A 1 94 ? -18.830 -0.980 12.061 1.00 73.50 94 ASP A N 1
ATOM 730 C CA . ASP A 1 94 ? -17.658 -1.720 11.612 1.00 73.50 94 ASP A CA 1
ATOM 731 C C . ASP A 1 94 ? -17.369 -1.317 10.162 1.00 73.50 94 ASP A C 1
ATOM 733 O O . ASP A 1 94 ? -18.125 -1.634 9.240 1.00 73.50 94 ASP A O 1
ATOM 737 N N . CYS A 1 95 ? -16.305 -0.541 9.984 1.00 63.97 95 CYS A N 1
ATOM 738 C CA . CYS A 1 95 ? -15.819 -0.107 8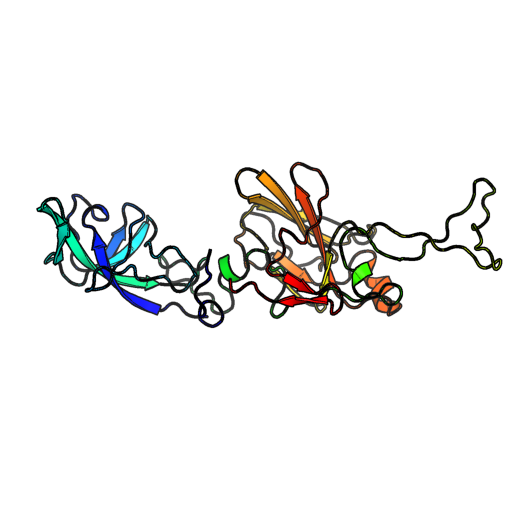.685 1.00 63.97 95 CYS A CA 1
ATOM 739 C C . CYS A 1 95 ? -14.525 -0.850 8.344 1.00 63.97 95 CYS A C 1
ATOM 741 O O . CYS A 1 95 ? -13.705 -1.071 9.237 1.00 63.97 95 CYS A O 1
ATOM 743 N N . PRO A 1 96 ? -14.251 -1.105 7.054 1.00 55.44 96 PRO A N 1
ATOM 744 C CA . PRO A 1 96 ? -12.935 -1.564 6.644 1.00 55.44 96 PRO A CA 1
ATOM 745 C C . PRO A 1 96 ? -11.841 -0.587 7.119 1.00 55.44 96 PRO A C 1
ATOM 747 O O . PRO A 1 96 ? -12.010 0.635 7.026 1.00 55.44 96 PRO A O 1
ATOM 750 N N . LYS A 1 97 ? -10.723 -1.107 7.640 1.00 47.97 97 LYS A N 1
ATOM 751 C CA . LYS A 1 97 ? -9.642 -0.316 8.251 1.00 47.97 97 LYS A CA 1
ATOM 752 C C . LYS A 1 97 ? -9.162 0.796 7.326 1.00 47.97 97 LYS A C 1
ATOM 754 O O . LYS A 1 97 ? -9.064 0.609 6.118 1.00 47.97 97 LYS A O 1
ATOM 759 N N . GLY A 1 98 ? -8.849 1.964 7.885 1.00 46.84 98 GLY A N 1
ATOM 760 C CA . GLY A 1 98 ? -8.498 3.159 7.104 1.00 46.84 98 GLY A CA 1
ATOM 761 C C . GLY A 1 98 ? -9.690 4.061 6.765 1.00 46.84 98 GLY A C 1
ATOM 762 O O . GLY A 1 98 ? -9.464 5.190 6.326 1.00 46.84 98 GLY A O 1
ATOM 763 N N . ASN A 1 99 ? -10.914 3.608 7.055 1.00 48.53 99 ASN A N 1
ATOM 764 C CA . ASN A 1 99 ? -12.115 4.432 7.160 1.00 48.53 99 ASN A CA 1
ATOM 765 C C . ASN A 1 99 ? -12.461 4.645 8.640 1.00 48.53 99 ASN A C 1
ATOM 767 O O . ASN A 1 99 ? -12.306 3.743 9.463 1.00 48.53 99 ASN A O 1
ATOM 771 N N . ASN A 1 100 ? -12.859 5.864 9.004 1.00 49.47 100 ASN A N 1
ATOM 772 C CA . ASN A 1 100 ? -13.005 6.255 10.402 1.00 49.47 100 ASN A CA 1
ATOM 773 C C . ASN A 1 100 ? -14.484 6.226 10.819 1.00 49.47 100 ASN A C 1
ATOM 775 O O . ASN A 1 100 ? -15.263 7.071 10.377 1.00 49.47 100 ASN A O 1
ATOM 779 N N . SER A 1 101 ? -14.864 5.303 11.710 1.00 47.22 101 SER A N 1
ATOM 780 C CA . SER A 1 101 ? -16.225 5.222 12.271 1.00 47.22 101 SER A CA 1
ATOM 781 C C . SER A 1 101 ? -16.568 6.383 13.213 1.00 47.22 101 SER A C 1
ATOM 783 O O . SER A 1 101 ? -17.704 6.501 13.666 1.00 47.22 101 SER A O 1
ATOM 785 N N . THR A 1 102 ? -15.612 7.276 13.497 1.00 44.34 102 THR A N 1
ATOM 786 C CA . THR A 1 102 ? -15.838 8.408 14.402 1.00 44.34 102 THR A CA 1
ATOM 787 C C . THR A 1 102 ? -16.468 9.640 13.747 1.00 44.34 102 THR A C 1
ATOM 789 O O . THR A 1 102 ? -17.098 10.400 14.470 1.00 44.34 102 THR A O 1
ATOM 792 N N . ASN A 1 103 ? -16.391 9.824 12.417 1.00 36.12 103 ASN A N 1
ATOM 793 C CA . ASN A 1 103 ? -16.783 11.099 11.775 1.00 36.12 103 ASN A CA 1
ATOM 794 C C . ASN A 1 103 ? -17.612 10.994 10.476 1.00 36.12 103 ASN A C 1
ATOM 796 O O . ASN A 1 103 ? -17.761 11.996 9.785 1.00 36.12 103 ASN A O 1
ATOM 800 N N . GLY A 1 104 ? -18.131 9.825 10.085 1.00 38.22 104 GLY A N 1
ATOM 801 C CA . GLY A 1 104 ? -19.008 9.725 8.901 1.00 38.22 104 GLY A CA 1
ATOM 802 C C . GLY A 1 104 ? -18.355 10.050 7.543 1.00 38.22 104 GLY A C 1
ATOM 803 O O . GLY A 1 104 ? -19.045 10.066 6.528 1.00 38.22 104 GLY A O 1
ATOM 804 N N . ASN A 1 105 ? -17.035 10.267 7.489 1.00 38.62 105 ASN A N 1
ATOM 805 C CA . ASN A 1 105 ? -16.284 10.419 6.240 1.00 38.62 105 ASN A CA 1
ATOM 806 C C . ASN A 1 105 ? -16.050 9.040 5.612 1.00 38.62 105 ASN A C 1
ATOM 808 O O . ASN A 1 105 ? -14.999 8.419 5.784 1.00 38.62 105 ASN A O 1
ATOM 812 N N . PHE A 1 106 ? -17.074 8.557 4.919 1.00 45.69 106 PHE A N 1
ATOM 813 C CA . PHE A 1 106 ? -17.012 7.391 4.053 1.00 45.69 106 PHE A CA 1
ATOM 814 C C . PHE A 1 106 ? -16.537 7.823 2.660 1.00 45.69 106 PHE A C 1
ATOM 816 O O . PHE A 1 106 ? -17.247 8.546 1.962 1.00 45.69 106 PHE A O 1
ATOM 823 N N . ASP A 1 107 ? -15.349 7.375 2.247 1.00 49.50 107 ASP A N 1
ATOM 824 C CA . ASP A 1 107 ? -14.952 7.398 0.838 1.00 49.50 107 ASP A CA 1
ATOM 825 C C . ASP A 1 107 ? -15.148 5.998 0.252 1.00 49.50 107 ASP A C 1
ATOM 827 O O . ASP A 1 107 ? -14.314 5.110 0.426 1.00 49.50 107 ASP A O 1
ATOM 831 N N . GLN A 1 108 ? -16.259 5.811 -0.464 1.00 45.66 108 GLN A N 1
ATOM 832 C CA . GLN A 1 108 ? -16.604 4.564 -1.157 1.00 45.66 108 GLN A CA 1
ATOM 833 C C . GLN A 1 108 ? -15.546 4.091 -2.165 1.00 45.66 108 GLN A C 1
ATOM 835 O O . GLN A 1 108 ? -15.566 2.938 -2.592 1.00 45.66 108 GLN A O 1
ATOM 840 N N . ASN A 1 109 ? -14.631 4.975 -2.572 1.00 49.16 109 ASN A N 1
ATOM 841 C CA . ASN A 1 109 ? -13.569 4.664 -3.521 1.00 49.16 109 ASN A CA 1
ATOM 842 C C . ASN A 1 109 ? -12.248 4.303 -2.835 1.00 49.16 109 ASN A C 1
ATOM 844 O O . ASN A 1 109 ? -11.322 3.856 -3.522 1.00 49.16 109 ASN A O 1
ATOM 848 N N . LYS A 1 110 ? -12.145 4.490 -1.512 1.00 45.97 110 LYS A N 1
ATOM 849 C CA . LYS A 1 110 ? -10.949 4.178 -0.737 1.00 45.97 110 LYS A CA 1
ATOM 850 C C . LYS A 1 110 ? -11.022 2.735 -0.234 1.00 45.97 110 LYS A C 1
ATOM 852 O O . LYS A 1 110 ? -11.850 2.410 0.620 1.00 45.97 110 LYS A O 1
ATOM 857 N N . PRO A 1 111 ? -10.166 1.844 -0.748 1.00 46.97 111 PRO A N 1
ATOM 858 C CA . PRO A 1 111 ? -10.180 0.463 -0.315 1.00 46.97 111 PRO A CA 1
ATOM 859 C C . PRO A 1 111 ? -9.611 0.313 1.104 1.00 46.97 111 PRO A C 1
ATOM 861 O O . PRO A 1 111 ? -8.823 1.140 1.561 1.00 46.97 111 PRO A O 1
ATOM 864 N N . CYS A 1 112 ? -9.990 -0.770 1.790 1.00 49.38 112 CYS A N 1
ATOM 865 C CA . CYS A 1 112 ? -9.487 -1.105 3.125 1.00 49.38 112 CYS A CA 1
ATOM 866 C C . CYS A 1 112 ? -7.950 -1.059 3.175 1.00 49.38 112 CYS A C 1
ATOM 868 O O . CYS A 1 112 ? -7.279 -1.715 2.373 1.00 49.38 112 CYS A O 1
ATOM 870 N N . SER A 1 113 ? -7.396 -0.318 4.134 1.00 47.03 113 SER A N 1
ATOM 871 C CA . SER A 1 113 ? -5.960 -0.091 4.291 1.00 47.03 113 SER A CA 1
ATOM 872 C C . SER A 1 113 ? -5.189 -1.385 4.544 1.00 47.03 113 SER A C 1
ATOM 874 O O . SER A 1 113 ? -4.112 -1.564 3.985 1.00 47.03 113 SER A O 1
ATOM 876 N N . ASP A 1 114 ? -5.760 -2.339 5.287 1.00 50.09 114 ASP A N 1
ATOM 877 C CA . ASP A 1 114 ? -5.172 -3.673 5.467 1.00 50.09 114 ASP A CA 1
ATOM 878 C C . ASP A 1 114 ? -5.339 -4.551 4.214 1.00 50.09 114 ASP A C 1
ATOM 880 O O . ASP A 1 114 ? -4.449 -5.340 3.888 1.00 50.09 114 ASP A O 1
ATOM 884 N N . CYS A 1 115 ? -6.403 -4.356 3.424 1.00 53.44 115 CYS A N 1
ATOM 885 C CA . CYS A 1 115 ? -6.530 -5.025 2.127 1.00 53.44 115 CYS A CA 1
ATOM 886 C C . CYS A 1 115 ? -5.549 -4.477 1.076 1.00 53.44 115 CYS A C 1
ATOM 888 O O . CYS A 1 115 ? -5.245 -5.190 0.117 1.00 53.44 115 CYS A O 1
ATOM 890 N N . PHE A 1 116 ? -5.036 -3.259 1.256 1.00 60.31 116 PHE A N 1
ATOM 891 C CA . PHE A 1 116 ? -4.047 -2.634 0.374 1.00 60.31 116 PHE A CA 1
ATOM 892 C C . PHE A 1 116 ? -2.631 -2.614 0.946 1.00 60.31 116 PHE A C 1
ATOM 894 O O . PHE A 1 116 ? -1.711 -2.170 0.259 1.00 60.31 116 PHE A O 1
ATOM 901 N N . LYS A 1 117 ? -2.409 -3.140 2.157 1.00 75.38 117 LYS A N 1
ATOM 902 C CA . LYS A 1 117 ? -1.053 -3.305 2.682 1.00 75.38 117 LYS A CA 1
ATOM 903 C C . LYS A 1 117 ? -0.227 -4.148 1.725 1.00 75.38 117 LYS A C 1
ATOM 905 O O . LYS A 1 117 ? -0.591 -5.285 1.451 1.00 75.38 117 LYS A O 1
ATOM 910 N N . GLY A 1 118 ? 0.856 -3.577 1.211 1.00 81.94 118 GLY A N 1
ATOM 911 C CA . GLY A 1 118 ? 1.702 -4.195 0.192 1.00 81.94 118 GLY A CA 1
ATOM 912 C C . GLY A 1 118 ? 1.157 -4.155 -1.244 1.00 81.94 118 GLY A C 1
ATOM 913 O O . GLY A 1 118 ? 1.797 -4.710 -2.132 1.00 81.94 118 GLY A O 1
ATOM 914 N N . ASN A 1 119 ? 0.013 -3.512 -1.510 1.00 88.44 119 ASN A N 1
ATOM 915 C CA . ASN A 1 119 ? -0.553 -3.368 -2.854 1.00 88.44 119 ASN A CA 1
ATOM 916 C C . ASN A 1 119 ? -0.482 -1.904 -3.347 1.00 88.44 119 ASN A C 1
ATOM 918 O O . ASN A 1 119 ? -1.205 -1.050 -2.832 1.00 88.44 119 ASN A O 1
ATOM 922 N N . PRO A 1 120 ? 0.357 -1.591 -4.352 1.00 91.88 120 PRO A N 1
ATOM 923 C CA . PRO A 1 120 ? 0.493 -0.241 -4.885 1.00 91.88 120 PRO A CA 1
ATOM 924 C C . PRO A 1 120 ? -0.487 0.102 -6.020 1.00 91.88 120 PRO A C 1
ATOM 926 O O . PRO A 1 120 ? -0.484 1.247 -6.471 1.00 91.88 120 PRO A O 1
ATOM 929 N N . VAL A 1 121 ? -1.292 -0.843 -6.521 1.00 89.31 121 VAL A N 1
ATOM 930 C CA . VAL A 1 121 ? -2.159 -0.650 -7.701 1.00 89.31 121 VAL A CA 1
ATOM 931 C C . VAL A 1 121 ? -3.580 -1.164 -7.458 1.00 89.31 121 VAL A C 1
ATOM 933 O O . VAL A 1 121 ? -3.842 -1.947 -6.548 1.00 89.31 121 VAL A O 1
ATOM 936 N N . LYS A 1 122 ? -4.533 -0.730 -8.286 1.00 78.38 122 LYS A N 1
ATOM 937 C CA . LYS A 1 122 ? -5.904 -1.249 -8.235 1.00 78.38 122 LYS A CA 1
ATOM 938 C C . LYS A 1 122 ? -5.991 -2.605 -8.942 1.00 78.38 122 LYS A C 1
ATOM 940 O O . LYS A 1 122 ? -5.488 -2.759 -10.050 1.00 78.38 122 LYS A O 1
ATOM 945 N N . GLY A 1 123 ? -6.721 -3.547 -8.347 1.00 74.06 123 GLY A N 1
ATOM 946 C CA . GLY A 1 123 ? -7.012 -4.849 -8.952 1.00 74.06 123 GLY A CA 1
ATOM 947 C C . GLY A 1 123 ? -5.893 -5.876 -8.770 1.00 74.06 123 GLY A C 1
ATOM 948 O O . GLY A 1 123 ? -5.104 -5.794 -7.829 1.00 74.06 123 GLY A O 1
ATOM 949 N N . ASN A 1 124 ? -5.864 -6.872 -9.659 1.00 79.12 124 ASN A N 1
ATOM 950 C CA . ASN A 1 124 ? -4.904 -7.972 -9.593 1.00 79.12 124 ASN A CA 1
ATOM 951 C C . ASN A 1 124 ? -3.514 -7.496 -10.014 1.00 79.12 124 ASN A C 1
ATOM 953 O O . ASN A 1 124 ? -3.323 -7.017 -11.133 1.00 79.12 124 ASN A O 1
ATOM 957 N N . MET A 1 125 ? -2.538 -7.667 -9.127 1.00 88.19 125 MET A N 1
ATOM 958 C CA . MET A 1 125 ? -1.159 -7.319 -9.426 1.00 88.19 125 MET A CA 1
ATOM 959 C C . MET A 1 125 ? -0.531 -8.326 -10.390 1.00 88.19 125 MET A C 1
ATOM 961 O O . MET A 1 125 ? -0.681 -9.543 -10.257 1.00 88.19 125 MET A O 1
ATOM 965 N N . GLN A 1 126 ? 0.235 -7.800 -11.341 1.00 91.88 126 GLN A N 1
ATOM 966 C CA . GLN A 1 126 ? 1.033 -8.600 -12.255 1.00 91.88 126 GLN A CA 1
ATOM 967 C C . GLN A 1 126 ? 2.403 -7.962 -12.454 1.00 91.88 126 GLN A C 1
ATOM 969 O O . GLN A 1 126 ? 2.517 -6.753 -12.641 1.00 91.88 126 GLN A O 1
ATOM 974 N N . VAL A 1 1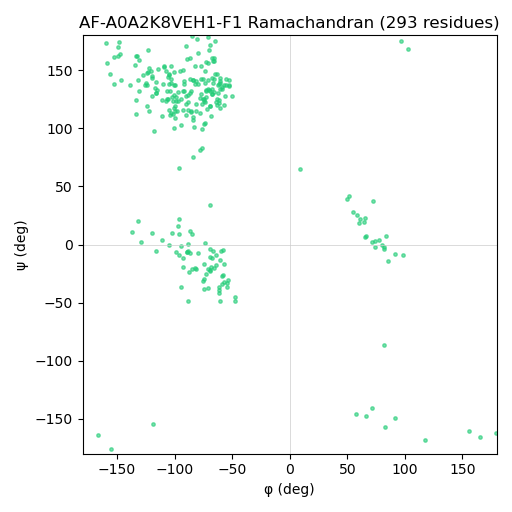27 ? 3.448 -8.781 -12.459 1.00 93.56 127 VAL A N 1
ATOM 975 C CA . VAL A 1 127 ? 4.811 -8.351 -12.770 1.00 93.56 127 VAL A CA 1
ATOM 976 C C . VAL A 1 127 ? 4.936 -8.021 -14.257 1.00 93.56 127 VAL A C 1
ATOM 978 O O . VAL A 1 127 ? 4.512 -8.789 -15.125 1.00 93.56 127 VAL A O 1
ATOM 981 N N . ALA A 1 128 ? 5.555 -6.884 -14.569 1.00 92.62 128 ALA A N 1
ATOM 982 C CA . ALA A 1 128 ? 5.725 -6.411 -15.934 1.00 92.62 128 ALA A CA 1
ATOM 983 C C . ALA A 1 128 ? 6.688 -7.308 -16.722 1.00 92.62 128 ALA A C 1
ATOM 985 O O . ALA A 1 128 ? 7.905 -7.322 -16.506 1.00 92.62 128 ALA A O 1
ATOM 986 N N . LYS A 1 129 ? 6.133 -8.039 -17.695 1.00 90.81 129 LYS A N 1
ATOM 987 C CA . LYS A 1 129 ? 6.911 -8.847 -18.635 1.00 90.81 129 LYS A CA 1
ATOM 988 C C . LYS A 1 129 ? 7.833 -7.956 -19.465 1.00 90.81 129 LYS A C 1
ATOM 990 O O . LYS A 1 129 ? 7.401 -6.996 -20.096 1.00 90.81 129 LYS A O 1
ATOM 995 N N . GLN A 1 130 ? 9.100 -8.340 -19.533 1.00 87.56 130 GLN A N 1
ATOM 996 C CA . GLN A 1 130 ? 10.106 -7.683 -20.358 1.00 87.56 130 GLN A CA 1
ATOM 997 C C . GLN A 1 130 ? 10.324 -8.486 -21.643 1.00 87.56 130 GLN A C 1
ATOM 999 O O . GLN A 1 130 ? 10.473 -9.708 -21.588 1.00 87.56 130 GLN A O 1
ATOM 1004 N N . ALA A 1 131 ? 10.427 -7.816 -22.793 1.00 82.12 131 ALA A N 1
ATOM 1005 C CA . ALA A 1 131 ? 10.527 -8.469 -24.106 1.00 82.12 131 ALA A CA 1
ATOM 1006 C C . ALA A 1 131 ? 11.673 -9.495 -24.211 1.00 82.12 131 ALA A C 1
ATOM 1008 O O . ALA A 1 131 ? 11.566 -10.498 -24.907 1.00 82.12 131 ALA A O 1
ATOM 1009 N N . VAL A 1 132 ? 12.779 -9.249 -23.507 1.00 75.12 132 VAL A N 1
ATOM 1010 C CA . VAL A 1 132 ? 13.993 -10.071 -23.590 1.00 75.12 132 VAL A CA 1
ATOM 1011 C C . VAL A 1 132 ? 14.064 -11.155 -22.517 1.00 75.12 132 VAL A C 1
ATOM 1013 O O . VAL A 1 132 ? 14.614 -12.224 -22.758 1.00 75.12 132 VAL A O 1
ATOM 1016 N N . SER A 1 133 ? 13.585 -10.853 -21.316 1.00 80.44 133 SER A N 1
ATOM 1017 C CA . SER A 1 133 ? 13.858 -11.635 -20.106 1.00 80.44 133 SER A CA 1
ATOM 1018 C C . SER A 1 133 ? 12.595 -12.191 -19.456 1.00 80.44 133 SER A C 1
ATOM 1020 O O . SER A 1 133 ? 12.647 -12.666 -18.325 1.00 80.44 133 SER A O 1
ATOM 1022 N N . GLY A 1 134 ? 11.456 -12.082 -20.143 1.00 86.69 134 GLY A N 1
ATOM 1023 C CA . GLY A 1 134 ? 10.161 -12.489 -19.619 1.00 86.69 134 GLY A CA 1
ATOM 1024 C C . GLY A 1 134 ? 9.821 -11.773 -18.312 1.00 86.69 134 GLY A C 1
ATOM 1025 O O . GLY A 1 134 ? 10.199 -10.616 -18.107 1.00 86.69 134 GLY A O 1
ATOM 1026 N N . ILE A 1 135 ? 9.121 -12.484 -17.430 1.00 89.00 135 ILE A N 1
ATOM 1027 C CA . ILE A 1 135 ? 8.726 -12.008 -16.098 1.00 89.00 135 ILE A CA 1
ATOM 1028 C C . ILE A 1 135 ? 9.937 -11.693 -15.224 1.00 89.00 135 ILE A C 1
ATOM 1030 O O . ILE A 1 135 ? 9.949 -10.665 -14.554 1.00 89.00 135 ILE A O 1
ATOM 1034 N N . GLY A 1 136 ? 10.996 -12.508 -15.301 1.00 85.50 136 GLY A N 1
ATOM 1035 C CA . GLY A 1 136 ? 12.202 -12.326 -14.490 1.00 85.50 136 GLY A CA 1
ATOM 1036 C C . GLY A 1 136 ? 12.802 -10.925 -14.599 1.00 85.50 136 GLY A C 1
ATOM 1037 O O . GLY A 1 136 ? 13.317 -10.396 -13.624 1.00 85.50 136 GLY A O 1
ATOM 1038 N N . GLY A 1 137 ? 12.651 -10.267 -15.752 1.00 86.25 137 GLY A N 1
ATOM 1039 C CA . GLY A 1 137 ? 13.154 -8.908 -15.921 1.00 86.25 137 GLY A CA 1
ATOM 1040 C C . GLY A 1 137 ? 12.439 -7.815 -15.144 1.00 86.25 137 GLY A C 1
ATOM 1041 O O . GLY A 1 137 ? 13.041 -6.761 -14.965 1.00 86.25 137 GLY A O 1
ATOM 1042 N N . GLY A 1 138 ? 11.194 -8.053 -14.738 1.00 89.06 138 GLY A N 1
ATOM 1043 C CA . GLY A 1 138 ? 10.451 -7.174 -13.845 1.00 89.06 138 GLY A CA 1
ATOM 1044 C C . GLY A 1 138 ? 10.659 -7.519 -12.370 1.00 89.06 138 GLY A C 1
ATOM 1045 O O . GLY A 1 138 ? 10.205 -6.763 -11.526 1.00 89.06 138 GLY A O 1
ATOM 1046 N N . LEU A 1 139 ? 11.351 -8.615 -12.034 1.00 90.81 139 LEU A N 1
ATOM 1047 C CA . LEU A 1 139 ? 11.637 -9.017 -10.652 1.00 90.81 139 LEU A CA 1
ATOM 1048 C C . LEU A 1 139 ? 12.948 -8.415 -10.144 1.00 90.81 139 LEU A C 1
ATOM 1050 O O . LEU A 1 139 ? 13.821 -8.035 -10.927 1.00 90.81 139 LEU A O 1
ATOM 1054 N N . TYR A 1 140 ? 13.100 -8.354 -8.822 1.00 88.94 140 TYR A N 1
ATOM 1055 C CA . TYR A 1 140 ? 14.343 -7.925 -8.191 1.00 88.94 140 TYR A CA 1
ATOM 1056 C C . TYR A 1 140 ? 15.509 -8.844 -8.564 1.00 88.94 140 TYR A C 1
ATOM 1058 O O . TYR A 1 140 ? 15.379 -10.061 -8.692 1.00 88.94 140 TYR A O 1
ATOM 1066 N N . GLY A 1 141 ? 16.686 -8.246 -8.724 1.00 83.62 141 GLY A N 1
ATOM 1067 C CA . GLY A 1 141 ? 17.892 -8.945 -9.129 1.00 83.62 141 GLY A CA 1
ATOM 1068 C C . GLY A 1 141 ? 17.966 -9.142 -10.635 1.00 83.62 141 GLY A C 1
ATOM 1069 O O . GLY A 1 141 ? 18.583 -8.337 -11.342 1.00 83.62 141 GLY A O 1
ATOM 1070 N N . ASN A 1 142 ? 17.367 -10.217 -11.134 1.00 63.53 142 ASN A N 1
ATOM 1071 C CA . ASN A 1 142 ? 17.673 -10.761 -12.455 1.00 63.53 142 ASN A CA 1
ATOM 1072 C C . ASN A 1 142 ? 16.926 -10.079 -13.613 1.00 63.53 142 ASN A C 1
ATOM 1074 O O . ASN A 1 142 ? 16.092 -10.700 -14.265 1.00 63.53 142 ASN A O 1
ATOM 1078 N N . SER A 1 143 ? 17.330 -8.864 -14.014 1.00 57.91 143 SER A N 1
ATOM 1079 C CA . SER A 1 143 ? 17.035 -8.440 -15.390 1.00 57.91 143 SER A CA 1
ATOM 1080 C C . SER A 1 143 ? 18.091 -8.966 -16.359 1.00 57.91 143 SER A C 1
ATOM 1082 O O . SER A 1 143 ? 19.221 -8.477 -16.434 1.00 57.91 143 SER A O 1
ATOM 1084 N N . TYR A 1 144 ? 17.713 -9.924 -17.209 1.00 53.31 144 TYR A N 1
ATOM 1085 C CA . TYR A 1 144 ? 18.503 -10.287 -18.395 1.00 53.31 144 TYR A CA 1
ATOM 1086 C C . TYR A 1 144 ? 18.482 -9.163 -19.460 1.00 53.31 144 TYR A C 1
ATOM 1088 O O . TYR A 1 144 ? 18.536 -9.420 -20.663 1.00 53.31 144 TYR A O 1
ATOM 1096 N N . ARG A 1 145 ? 18.433 -7.882 -19.058 1.00 50.84 145 ARG A N 1
ATOM 1097 C CA . ARG A 1 145 ? 18.655 -6.736 -19.943 1.00 50.84 145 ARG A CA 1
ATOM 1098 C C . ARG A 1 145 ? 20.148 -6.583 -20.238 1.00 50.84 145 ARG A C 1
ATOM 1100 O O . ARG A 1 145 ? 20.865 -5.795 -19.634 1.00 50.84 145 ARG A O 1
ATOM 1107 N N . LYS A 1 146 ? 20.567 -7.372 -21.220 1.00 57.16 146 LYS A N 1
ATOM 1108 C CA . LYS A 1 146 ? 21.391 -7.048 -22.388 1.00 57.16 146 LYS A CA 1
ATOM 1109 C C . LYS A 1 146 ? 22.049 -5.651 -22.448 1.00 57.16 146 LYS A C 1
ATOM 1111 O O . LYS A 1 146 ? 21.765 -4.885 -23.366 1.00 57.16 146 LYS A O 1
ATOM 1116 N N . LYS A 1 147 ? 22.982 -5.322 -21.545 1.00 55.88 147 LYS A N 1
ATOM 1117 C CA . LYS A 1 147 ? 23.926 -4.218 -21.812 1.00 55.88 147 LYS A CA 1
ATOM 1118 C C . LYS A 1 147 ? 25.127 -4.743 -22.585 1.00 55.88 147 LYS A C 1
ATOM 1120 O O . LYS A 1 147 ? 25.740 -5.731 -22.175 1.00 55.88 147 LYS A O 1
ATOM 1125 N N . TRP A 1 148 ? 25.483 -4.065 -23.671 1.00 63.16 148 TRP A N 1
ATOM 1126 C CA . TRP A 1 148 ? 26.803 -4.229 -24.256 1.00 63.16 148 TRP A CA 1
ATOM 1127 C C . TRP A 1 148 ? 27.815 -3.618 -23.287 1.00 63.16 148 TRP A C 1
ATOM 1129 O O . TRP A 1 148 ? 27.734 -2.429 -22.978 1.00 63.16 148 TRP A O 1
ATOM 1139 N N . LYS A 1 149 ? 28.745 -4.421 -22.773 1.00 72.69 149 LYS A N 1
ATOM 1140 C CA . LYS A 1 149 ? 29.916 -3.885 -22.074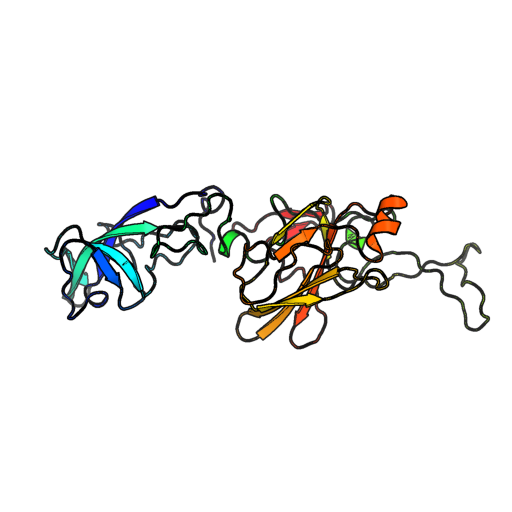 1.00 72.69 149 LYS A CA 1
ATOM 1141 C C . LYS A 1 149 ? 31.039 -3.710 -23.081 1.00 72.69 149 LYS A C 1
ATOM 1143 O O . LYS A 1 149 ? 31.198 -4.549 -23.968 1.00 72.69 149 LYS A O 1
ATOM 1148 N N . LYS A 1 150 ? 31.788 -2.623 -22.935 1.00 79.88 150 LYS A N 1
ATOM 1149 C CA . LYS A 1 150 ? 33.085 -2.488 -23.584 1.00 79.88 150 LYS A CA 1
ATOM 1150 C C . LYS A 1 150 ? 34.144 -3.175 -22.716 1.00 79.88 150 LYS A C 1
ATOM 1152 O O . LYS A 1 150 ? 34.001 -3.155 -21.493 1.00 79.88 150 LYS A O 1
ATOM 1157 N N . GLY A 1 151 ? 35.109 -3.841 -23.341 1.00 78.94 151 GLY A N 1
ATOM 1158 C CA . GLY A 1 151 ? 36.321 -4.298 -22.673 1.00 78.94 151 GLY A CA 1
ATOM 1159 C C . GLY A 1 151 ? 37.220 -3.114 -22.329 1.00 78.94 151 GLY A C 1
ATOM 1160 O O . GLY A 1 151 ? 36.902 -1.967 -22.653 1.00 78.94 151 GLY A O 1
ATOM 1161 N N . GLU A 1 152 ? 38.344 -3.400 -21.680 1.00 81.25 152 GLU A N 1
ATOM 1162 C CA . GLU A 1 152 ? 39.391 -2.405 -21.396 1.00 81.25 152 GLU A CA 1
ATOM 1163 C C . GLU A 1 152 ? 39.923 -1.755 -22.685 1.00 81.25 152 GLU A C 1
ATOM 1165 O O . GLU A 1 152 ? 40.284 -0.585 -22.694 1.00 81.25 152 GLU A O 1
ATOM 1170 N N . ASP A 1 153 ? 39.835 -2.475 -23.805 1.00 86.00 153 ASP A N 1
ATOM 1171 C CA . ASP A 1 153 ? 40.156 -2.027 -25.163 1.00 86.00 153 ASP A CA 1
ATOM 1172 C C . ASP A 1 153 ? 39.118 -1.068 -25.790 1.00 86.00 153 ASP A C 1
ATOM 1174 O O . ASP A 1 153 ? 39.228 -0.689 -26.958 1.00 86.00 153 ASP A O 1
ATOM 1178 N N . GLY A 1 154 ? 38.055 -0.717 -25.060 1.00 81.56 154 GLY A N 1
ATOM 1179 C CA . GLY A 1 154 ? 36.980 0.148 -25.542 1.00 81.56 154 GLY A CA 1
ATOM 1180 C C . GLY A 1 154 ? 36.049 -0.492 -26.585 1.00 81.56 154 GLY A C 1
ATOM 1181 O O . GLY A 1 154 ? 35.112 0.175 -27.050 1.00 81.56 154 GLY A O 1
ATOM 1182 N N . LYS A 1 155 ? 36.233 -1.773 -26.941 1.00 84.75 155 LYS A N 1
ATOM 1183 C CA . LYS A 1 155 ? 35.384 -2.502 -27.900 1.00 84.75 155 LYS A CA 1
ATOM 1184 C C . LYS A 1 155 ? 34.314 -3.298 -27.177 1.00 84.75 155 LYS A C 1
ATOM 1186 O O . LYS A 1 155 ? 34.502 -3.766 -26.063 1.00 84.75 155 LYS A O 1
ATOM 1191 N N . TYR A 1 156 ? 33.156 -3.480 -27.811 1.00 83.25 156 TYR A N 1
ATOM 1192 C CA . TYR A 1 156 ? 32.110 -4.319 -27.228 1.00 83.25 156 TYR A CA 1
ATOM 1193 C C . TYR A 1 156 ? 32.586 -5.766 -27.098 1.00 83.25 156 TYR A C 1
ATOM 1195 O O . TYR A 1 156 ? 32.958 -6.380 -28.097 1.00 83.25 156 TYR A O 1
ATOM 1203 N N . ILE A 1 157 ? 32.509 -6.307 -25.880 1.00 81.69 157 ILE A N 1
ATOM 1204 C CA . ILE A 1 157 ? 32.821 -7.709 -25.591 1.00 81.69 157 ILE A CA 1
ATOM 1205 C C . ILE A 1 157 ? 31.928 -8.580 -26.475 1.00 81.69 157 ILE A C 1
ATOM 1207 O O . ILE A 1 157 ? 30.745 -8.269 -26.621 1.00 81.69 157 ILE A O 1
ATOM 1211 N N . LYS A 1 158 ? 32.477 -9.644 -27.067 1.00 82.62 158 LYS A N 1
ATOM 1212 C CA . LYS A 1 158 ? 31.768 -10.580 -27.951 1.00 82.62 158 LYS A CA 1
ATOM 1213 C C . LYS A 1 158 ? 31.559 -11.948 -27.284 1.00 82.62 158 LYS A C 1
ATOM 1215 O O . LYS A 1 158 ? 32.254 -12.286 -26.330 1.00 82.62 158 LYS A O 1
ATOM 1220 N N . ASP A 1 159 ? 30.527 -12.678 -27.698 1.00 80.06 159 ASP A N 1
ATOM 1221 C CA . ASP A 1 159 ? 30.268 -14.061 -27.303 1.00 80.06 159 ASP A CA 1
ATOM 1222 C C . ASP A 1 159 ? 31.134 -15.031 -28.123 1.00 80.06 159 ASP A C 1
ATOM 1224 O O . ASP A 1 159 ? 31.860 -14.619 -29.030 1.00 80.06 159 ASP A O 1
ATOM 1228 N N . ALA A 1 160 ? 31.055 -16.329 -27.817 1.00 84.00 160 ALA A N 1
ATOM 1229 C CA . ALA A 1 160 ? 31.828 -17.363 -28.511 1.00 84.00 160 ALA A CA 1
ATOM 1230 C C . ALA A 1 160 ? 31.523 -17.459 -30.023 1.00 84.00 160 ALA A C 1
ATOM 1232 O O . ALA A 1 160 ? 32.273 -18.087 -30.758 1.00 84.00 160 ALA A O 1
ATOM 1233 N N . LYS A 1 161 ? 30.436 -16.832 -30.497 1.00 85.31 161 LYS A N 1
ATOM 1234 C CA . LYS A 1 161 ? 30.025 -16.785 -31.908 1.00 85.31 161 LYS A CA 1
ATOM 1235 C C . LYS A 1 161 ? 30.369 -15.439 -32.565 1.00 85.31 161 LYS A C 1
ATOM 1237 O O . LYS A 1 161 ? 29.893 -15.150 -33.660 1.00 85.31 161 LYS A O 1
ATOM 1242 N N . GLY A 1 162 ? 31.145 -14.583 -31.894 1.00 83.31 162 GLY A N 1
ATOM 1243 C CA . GLY A 1 162 ? 31.577 -13.283 -32.408 1.00 83.31 162 GLY A CA 1
ATOM 1244 C C . GLY A 1 162 ? 30.491 -12.199 -32.425 1.00 83.31 162 GLY A C 1
ATOM 1245 O O . GLY A 1 162 ? 30.760 -11.071 -32.858 1.00 83.31 162 GLY A O 1
ATOM 1246 N N . LYS A 1 163 ? 29.279 -12.484 -31.929 1.00 79.12 163 LYS A N 1
ATOM 1247 C CA . LYS A 1 163 ? 28.240 -11.463 -31.728 1.00 79.12 163 LYS A CA 1
ATOM 1248 C C . LYS A 1 163 ? 28.582 -10.683 -30.473 1.00 79.12 163 LYS A C 1
ATOM 1250 O O . LYS A 1 163 ? 29.262 -11.196 -29.596 1.00 79.12 163 LYS A O 1
ATOM 1255 N N . ARG A 1 164 ? 28.144 -9.429 -30.350 1.00 80.56 164 ARG A N 1
ATOM 1256 C CA . ARG A 1 164 ? 28.353 -8.702 -29.090 1.00 80.56 164 ARG A CA 1
ATOM 1257 C C . ARG A 1 164 ? 27.742 -9.544 -27.936 1.00 80.56 164 ARG A C 1
ATOM 1259 O O . ARG A 1 164 ? 26.712 -10.196 -28.119 1.00 80.56 164 ARG A O 1
ATOM 1266 N N . LYS A 1 165 ? 28.387 -9.557 -26.766 1.00 71.50 165 LYS A N 1
ATOM 1267 C CA . LYS A 1 165 ? 28.030 -10.318 -25.560 1.00 71.50 165 LYS A CA 1
ATOM 1268 C C . LYS A 1 165 ? 27.139 -9.493 -24.654 1.00 71.50 165 LYS A C 1
ATOM 1270 O O . LYS A 1 165 ? 27.367 -8.310 -24.402 1.00 71.50 165 LYS A O 1
ATOM 1275 N N . LEU A 1 166 ? 26.137 -10.165 -24.123 1.00 66.44 166 LEU A N 1
ATOM 1276 C CA . LEU A 1 166 ? 25.076 -9.569 -23.344 1.00 66.44 166 LEU A CA 1
ATOM 1277 C C . LEU A 1 166 ? 25.304 -9.820 -21.863 1.00 66.44 166 LEU A C 1
ATOM 1279 O O . LEU A 1 166 ? 25.485 -10.962 -21.453 1.00 66.44 166 LEU A O 1
ATOM 1283 N N . PHE A 1 167 ? 25.285 -8.753 -21.069 1.00 64.12 167 PHE A N 1
ATOM 1284 C CA . PHE A 1 167 ? 25.442 -8.851 -19.621 1.00 64.12 167 PHE A CA 1
ATOM 1285 C C . PHE A 1 167 ? 24.108 -8.627 -18.904 1.00 64.12 167 PHE A C 1
ATOM 1287 O O . PHE A 1 167 ? 23.339 -7.767 -19.349 1.00 64.12 167 PHE A O 1
ATOM 1294 N N . PRO A 1 168 ? 23.858 -9.337 -17.785 1.00 63.28 168 PRO A N 1
ATOM 1295 C CA . PRO A 1 168 ? 22.720 -9.051 -16.928 1.00 63.28 168 PRO A CA 1
ATOM 1296 C C . PRO A 1 168 ? 22.821 -7.623 -16.385 1.00 63.28 168 PRO A C 1
ATOM 1298 O O . PRO A 1 168 ? 23.905 -7.138 -16.034 1.00 63.28 168 PRO A O 1
ATOM 1301 N N . LYS A 1 169 ? 21.680 -6.942 -16.320 1.00 71.31 169 LYS A N 1
ATOM 1302 C CA . LYS A 1 169 ? 21.529 -5.675 -15.610 1.00 71.31 169 LYS A CA 1
ATOM 1303 C C . LYS A 1 169 ? 20.801 -5.987 -14.311 1.00 71.31 169 LYS A C 1
ATOM 1305 O O . LYS A 1 169 ? 19.790 -6.675 -14.307 1.00 71.31 169 LYS A O 1
ATOM 1310 N N . TRP A 1 170 ? 21.306 -5.488 -13.197 1.00 79.06 170 TRP A N 1
ATOM 1311 C CA . TRP A 1 170 ? 20.634 -5.717 -11.927 1.00 79.06 170 TRP A CA 1
ATOM 1312 C C . TRP A 1 170 ? 19.380 -4.846 -11.830 1.00 79.06 170 TRP A C 1
ATOM 1314 O O . TRP A 1 170 ? 19.470 -3.622 -11.982 1.00 79.06 170 TRP A O 1
ATOM 1324 N N . HIS A 1 171 ? 18.232 -5.466 -11.578 1.00 88.50 171 HIS A N 1
ATOM 1325 C CA . HIS A 1 171 ? 16.986 -4.766 -11.307 1.00 88.50 171 HIS A CA 1
ATOM 1326 C C . HIS A 1 171 ? 16.855 -4.521 -9.802 1.00 88.50 171 HIS A C 1
ATOM 1328 O O . HIS A 1 171 ? 16.927 -5.444 -9.000 1.00 88.50 171 HIS A O 1
ATOM 1334 N N . ARG A 1 172 ? 16.748 -3.252 -9.395 1.00 90.69 172 ARG A N 1
ATOM 1335 C CA . ARG A 1 172 ? 16.774 -2.839 -7.977 1.00 90.69 172 ARG A CA 1
ATOM 1336 C C . ARG A 1 172 ? 15.378 -2.673 -7.375 1.00 90.69 172 ARG A C 1
ATOM 1338 O O . ARG A 1 172 ? 15.234 -1.950 -6.394 1.00 90.69 172 ARG A O 1
ATOM 1345 N N . GLY A 1 173 ? 14.384 -3.313 -7.973 1.00 93.56 173 GLY A N 1
ATOM 1346 C CA . GLY A 1 173 ? 12.996 -3.215 -7.565 1.00 93.56 173 GLY A CA 1
ATOM 1347 C C . GLY A 1 173 ? 12.156 -4.302 -8.214 1.00 93.56 173 GLY A C 1
ATOM 1348 O O . GLY A 1 173 ? 12.701 -5.274 -8.734 1.00 93.56 173 GLY A O 1
ATOM 1349 N N . ILE A 1 174 ? 10.847 -4.111 -8.178 1.00 94.31 174 ILE A N 1
ATOM 1350 C CA . ILE A 1 174 ? 9.864 -4.913 -8.891 1.00 94.31 174 ILE A CA 1
ATOM 1351 C C . ILE A 1 174 ? 8.993 -3.991 -9.747 1.00 94.31 174 ILE A C 1
ATOM 1353 O O . ILE A 1 174 ? 8.602 -2.917 -9.295 1.00 94.31 174 ILE A O 1
ATOM 1357 N N . ASP A 1 175 ? 8.712 -4.398 -10.979 1.00 96.00 175 ASP A N 1
ATOM 1358 C CA . ASP A 1 175 ? 7.873 -3.647 -11.910 1.00 96.00 175 ASP A CA 1
ATOM 1359 C C . ASP A 1 175 ? 6.468 -4.251 -11.897 1.00 96.00 175 ASP A C 1
ATOM 1361 O O . ASP A 1 175 ? 6.296 -5.398 -12.311 1.00 96.00 175 ASP A O 1
ATOM 1365 N N . ILE A 1 176 ? 5.465 -3.502 -11.437 1.00 95.44 176 ILE A N 1
ATOM 1366 C CA . ILE A 1 176 ? 4.065 -3.952 -11.382 1.00 95.44 176 ILE A CA 1
ATOM 1367 C C . ILE A 1 176 ? 3.273 -3.245 -12.479 1.00 95.44 176 ILE A C 1
ATOM 1369 O O . ILE A 1 176 ? 3.288 -2.017 -12.569 1.00 95.44 176 ILE A O 1
ATOM 1373 N N . VAL A 1 177 ? 2.604 -4.023 -13.332 1.00 94.81 177 VAL A N 1
ATOM 1374 C CA . VAL A 1 177 ? 1.822 -3.525 -14.470 1.00 94.81 177 VAL A CA 1
ATOM 1375 C C . VAL A 1 177 ? 0.726 -2.575 -13.993 1.00 94.81 177 VAL A C 1
ATOM 1377 O O . VAL A 1 177 ? 0.016 -2.847 -13.030 1.00 94.81 177 VAL A O 1
ATOM 1380 N N . THR A 1 178 ? 0.588 -1.463 -14.706 1.00 93.69 178 THR A N 1
ATOM 1381 C CA . THR A 1 178 ? -0.471 -0.459 -14.533 1.00 93.69 178 THR A CA 1
ATOM 1382 C C . THR A 1 178 ? -0.575 0.359 -15.823 1.00 93.69 178 THR A C 1
ATOM 1384 O O . THR A 1 178 ? 0.220 0.176 -16.748 1.00 93.69 178 THR A O 1
ATOM 1387 N N . GLN A 1 179 ? -1.561 1.238 -15.938 1.00 93.38 179 GLN A N 1
ATOM 1388 C CA . GLN A 1 179 ? -1.761 2.117 -17.079 1.00 93.38 179 GLN A CA 1
ATOM 1389 C C . GLN A 1 179 ? -1.453 3.568 -16.722 1.00 93.38 179 GLN A C 1
ATOM 1391 O O . GLN A 1 179 ? -1.581 4.016 -15.585 1.00 93.38 179 GLN A O 1
ATOM 1396 N N . LYS A 1 180 ? -1.052 4.351 -17.725 1.00 93.75 180 LYS A N 1
ATOM 1397 C CA . LYS A 1 180 ? -0.798 5.780 -17.539 1.00 93.75 180 LYS A CA 1
ATOM 1398 C C . LYS A 1 180 ? -2.082 6.480 -17.089 1.00 93.75 180 LYS A C 1
ATOM 1400 O O . LYS A 1 180 ? -3.055 6.527 -17.829 1.00 93.75 180 LYS A O 1
ATOM 1405 N N . GLY A 1 181 ? -2.030 7.126 -15.929 1.00 90.62 181 GLY A N 1
ATOM 1406 C CA . GLY A 1 181 ? -3.173 7.795 -15.314 1.00 90.62 181 GLY A CA 1
ATOM 1407 C C . GLY A 1 181 ? -3.882 6.986 -14.236 1.00 90.62 181 GLY A C 1
ATOM 1408 O O . GLY A 1 181 ? -4.684 7.586 -13.529 1.00 90.62 181 GLY A O 1
ATOM 1409 N N . ASP A 1 182 ? -3.550 5.709 -14.051 1.00 88.81 182 ASP A N 1
ATOM 1410 C CA . ASP A 1 182 ? -4.071 4.931 -12.929 1.00 88.81 182 ASP A CA 1
ATOM 1411 C C . ASP A 1 182 ? -3.597 5.512 -11.589 1.00 88.81 182 ASP A C 1
ATOM 1413 O O . ASP A 1 182 ? -2.475 6.033 -11.500 1.00 88.81 182 ASP A O 1
ATOM 1417 N N . PRO A 1 183 ? -4.417 5.420 -10.530 1.00 91.38 183 PRO A N 1
ATOM 1418 C CA . PRO A 1 183 ? -3.989 5.766 -9.184 1.00 91.38 183 PRO A CA 1
ATOM 1419 C C . PRO A 1 183 ? -2.916 4.791 -8.682 1.00 91.38 183 PRO A C 1
ATOM 1421 O O . PRO A 1 183 ? -3.021 3.578 -8.865 1.00 91.38 183 PRO A O 1
ATOM 1424 N N . ILE A 1 184 ? -1.907 5.338 -8.006 1.00 95.50 184 ILE A N 1
ATOM 1425 C CA . ILE A 1 184 ? -0.903 4.583 -7.255 1.00 95.50 184 ILE A CA 1
ATOM 1426 C C . ILE A 1 184 ? -1.183 4.763 -5.770 1.00 95.50 184 ILE A C 1
ATOM 1428 O O . ILE A 1 184 ? -1.357 5.891 -5.301 1.00 95.50 184 ILE A O 1
ATOM 1432 N N . TYR A 1 185 ? -1.189 3.654 -5.040 1.00 91.75 185 TYR A N 1
ATOM 1433 C CA . TYR A 1 185 ? -1.563 3.600 -3.634 1.00 91.75 185 TYR A CA 1
ATOM 1434 C C . TYR A 1 185 ? -0.342 3.451 -2.725 1.00 91.75 185 TYR A C 1
ATOM 1436 O O . TYR A 1 185 ? 0.644 2.797 -3.074 1.00 91.75 185 TYR A O 1
ATOM 1444 N N . ALA A 1 186 ? -0.409 4.041 -1.533 1.00 93.56 186 ALA A N 1
ATOM 1445 C CA . ALA A 1 186 ? 0.545 3.763 -0.472 1.00 93.56 186 ALA A CA 1
ATOM 1446 C C . ALA A 1 186 ? 0.423 2.296 -0.038 1.00 93.56 186 ALA A C 1
ATOM 1448 O O . ALA A 1 186 ? -0.630 1.862 0.422 1.00 93.56 186 ALA A O 1
ATOM 1449 N N . MET A 1 187 ? 1.521 1.545 -0.123 1.00 91.69 187 MET A N 1
ATOM 1450 C CA . MET A 1 187 ? 1.580 0.163 0.362 1.00 91.69 187 MET A CA 1
ATOM 1451 C C . MET A 1 187 ? 1.514 0.066 1.890 1.00 91.69 187 MET A C 1
ATOM 1453 O O . MET A 1 187 ? 1.181 -0.992 2.407 1.00 91.69 187 MET A O 1
ATOM 1457 N N . PHE A 1 188 ? 1.861 1.124 2.625 1.00 90.75 188 PHE A N 1
ATOM 1458 C CA . PHE A 1 188 ? 1.941 1.116 4.086 1.00 90.75 188 PHE A CA 1
ATOM 1459 C C . PHE A 1 188 ? 1.566 2.484 4.663 1.00 90.75 188 PHE A C 1
ATOM 1461 O O . PHE A 1 188 ? 1.575 3.492 3.959 1.00 90.75 188 PHE A O 1
ATOM 1468 N N . ASP A 1 189 ? 1.280 2.530 5.961 1.00 86.56 189 ASP A N 1
ATOM 1469 C CA . ASP A 1 189 ? 1.198 3.790 6.699 1.00 86.56 189 ASP A CA 1
ATOM 1470 C C . ASP A 1 189 ? 2.578 4.453 6.750 1.00 86.56 189 ASP A C 1
ATOM 1472 O O . ASP A 1 189 ? 3.595 3.771 6.917 1.00 86.56 189 ASP A O 1
ATOM 1476 N N . GLY A 1 190 ? 2.640 5.777 6.644 1.00 93.31 190 GLY A N 1
ATOM 1477 C CA . GLY A 1 190 ? 3.914 6.474 6.748 1.00 93.31 190 GLY A CA 1
ATOM 1478 C C . GLY A 1 190 ? 3.888 7.915 6.270 1.00 93.31 190 GLY A C 1
ATOM 1479 O O . GLY A 1 190 ? 2.833 8.504 6.057 1.00 93.31 190 GLY A O 1
ATOM 1480 N N . LYS A 1 191 ? 5.085 8.467 6.074 1.00 97.25 191 LYS A N 1
ATOM 1481 C CA . LYS A 1 191 ? 5.290 9.834 5.593 1.00 97.25 191 LYS A CA 1
ATOM 1482 C C . LYS A 1 191 ? 5.736 9.833 4.136 1.00 97.25 191 LYS A C 1
ATOM 1484 O O . LYS A 1 191 ? 6.825 9.361 3.799 1.00 97.25 191 LYS A O 1
ATOM 1489 N N . ALA A 1 192 ? 4.902 10.384 3.263 1.00 98.19 192 ALA A N 1
ATOM 1490 C CA . ALA A 1 192 ? 5.179 10.545 1.845 1.00 98.19 192 ALA A CA 1
ATOM 1491 C C . ALA A 1 192 ? 6.024 11.800 1.576 1.00 98.19 192 ALA A C 1
ATOM 1493 O O . ALA A 1 192 ? 5.793 12.879 2.122 1.00 98.19 192 ALA A O 1
ATOM 1494 N N . THR A 1 193 ? 7.002 11.670 0.684 1.00 98.00 193 THR A N 1
ATOM 1495 C CA . THR A 1 193 ? 7.811 12.764 0.138 1.00 98.00 193 THR A CA 1
ATOM 1496 C C . THR A 1 193 ? 7.893 12.610 -1.375 1.00 98.00 193 THR A C 1
ATOM 1498 O O . THR A 1 193 ? 8.339 11.575 -1.870 1.00 98.00 193 THR A O 1
ATOM 1501 N N . LYS A 1 194 ? 7.506 13.637 -2.129 1.00 95.31 194 LYS A N 1
ATOM 1502 C CA . LYS A 1 194 ? 7.639 13.663 -3.592 1.00 95.31 194 LYS A CA 1
ATOM 1503 C C . LYS A 1 194 ? 9.014 14.179 -4.019 1.00 95.31 194 LYS A C 1
ATOM 1505 O O . LYS A 1 194 ? 9.542 15.102 -3.408 1.00 95.31 194 LYS A O 1
ATOM 1510 N N . ALA A 1 195 ? 9.576 13.604 -5.077 1.00 93.69 195 ALA A N 1
ATOM 1511 C CA . ALA A 1 195 ? 10.849 14.025 -5.665 1.00 93.69 195 ALA A CA 1
ATOM 1512 C C . ALA A 1 195 ? 10.932 13.624 -7.155 1.00 93.69 195 ALA A C 1
ATOM 1514 O O . ALA A 1 195 ? 9.963 13.105 -7.721 1.00 93.69 195 ALA A O 1
ATOM 1515 N N . GLY A 1 196 ? 12.082 13.888 -7.782 1.00 89.06 196 GLY A N 1
ATOM 1516 C CA . GLY A 1 196 ? 12.415 13.456 -9.142 1.00 89.06 196 GLY A CA 1
ATOM 1517 C C . GLY A 1 196 ? 12.309 14.539 -10.223 1.00 89.06 196 GLY A C 1
ATOM 1518 O O . GLY A 1 196 ? 11.763 15.619 -9.998 1.00 89.06 196 GLY A O 1
ATOM 1519 N N . SER A 1 197 ? 12.846 14.225 -11.407 1.00 78.62 197 SER A N 1
ATOM 1520 C CA . SER A 1 197 ? 12.834 15.063 -12.616 1.00 78.62 197 SER A CA 1
ATOM 1521 C C . SER A 1 197 ? 12.813 14.201 -13.889 1.00 78.62 197 SER A C 1
ATOM 1523 O O . SER A 1 197 ? 13.038 12.991 -13.838 1.00 78.62 197 SER A O 1
ATOM 1525 N N . ASN A 1 198 ? 12.588 14.813 -15.057 1.00 64.44 198 ASN A N 1
ATOM 1526 C CA . ASN A 1 198 ? 12.540 14.097 -16.340 1.00 64.44 198 ASN A CA 1
ATOM 1527 C C . ASN A 1 198 ? 13.891 13.516 -16.803 1.00 64.44 198 ASN A C 1
ATOM 1529 O O . ASN A 1 198 ? 13.894 12.618 -17.643 1.00 64.44 198 ASN A O 1
ATOM 1533 N N . ASN A 1 199 ? 15.019 13.999 -16.269 1.00 60.97 199 ASN A N 1
ATOM 1534 C CA . ASN A 1 199 ? 16.359 13.622 -16.740 1.00 60.97 199 ASN A CA 1
ATOM 1535 C C . ASN A 1 199 ? 16.990 12.465 -15.943 1.00 60.97 199 ASN A C 1
ATOM 1537 O O . ASN A 1 199 ? 18.086 12.014 -16.274 1.00 60.97 199 ASN A O 1
ATOM 1541 N N . GLU A 1 200 ? 16.303 11.947 -14.923 1.00 80.81 200 GLU A N 1
ATOM 1542 C CA . GLU A 1 200 ? 16.740 10.780 -14.155 1.00 80.81 200 GLU A CA 1
ATOM 1543 C C . GLU A 1 200 ? 16.016 9.509 -14.601 1.00 80.81 200 GLU A C 1
ATOM 1545 O O . GLU A 1 200 ? 14.844 9.531 -14.968 1.00 80.81 200 GLU A O 1
ATOM 1550 N N . ALA A 1 201 ? 16.689 8.357 -14.508 1.00 88.62 201 ALA A N 1
ATOM 1551 C CA . ALA A 1 201 ? 16.093 7.074 -14.885 1.00 88.62 201 ALA A CA 1
ATOM 1552 C C . ALA A 1 201 ? 14.790 6.769 -14.121 1.00 88.62 201 ALA A C 1
ATOM 1554 O O . ALA A 1 201 ? 13.906 6.145 -14.698 1.00 88.62 201 ALA A O 1
ATOM 1555 N N . ALA A 1 202 ? 14.672 7.228 -12.869 1.00 93.00 202 ALA A N 1
ATOM 1556 C CA . ALA A 1 202 ? 13.497 7.051 -12.016 1.00 93.00 202 ALA A CA 1
ATOM 1557 C C . ALA A 1 202 ? 12.289 7.908 -12.435 1.00 93.00 202 ALA A C 1
ATOM 1559 O O . ALA A 1 202 ? 11.152 7.543 -12.143 1.00 93.00 202 ALA A O 1
ATOM 1560 N N . GLY A 1 203 ? 12.524 9.036 -13.112 1.00 95.50 203 GLY A N 1
ATOM 1561 C CA . GLY A 1 203 ? 11.483 10.022 -13.377 1.00 95.50 203 GLY A CA 1
ATOM 1562 C C . GLY A 1 203 ? 10.987 10.701 -12.101 1.00 95.50 203 GLY A C 1
ATOM 1563 O O . GLY A 1 203 ? 11.735 10.895 -11.143 1.00 95.50 203 GLY A O 1
ATOM 1564 N N . PHE A 1 204 ? 9.706 11.051 -12.089 1.00 97.38 204 PHE A N 1
ATOM 1565 C CA . PHE A 1 204 ? 9.014 11.547 -10.908 1.00 97.38 204 PHE A CA 1
ATOM 1566 C C . PHE A 1 204 ? 8.584 10.399 -10.002 1.00 97.38 204 PHE A C 1
ATOM 1568 O O . PHE A 1 204 ? 8.110 9.367 -10.479 1.00 97.38 204 PHE A O 1
ATOM 1575 N N . TYR A 1 205 ? 8.705 10.596 -8.692 1.00 97.69 205 TYR A N 1
ATOM 1576 C CA . TYR A 1 205 ? 8.365 9.557 -7.732 1.00 97.69 205 TYR A CA 1
ATOM 1577 C C . TYR A 1 205 ? 7.858 10.097 -6.400 1.00 97.69 205 TYR A C 1
ATOM 1579 O O . TYR A 1 205 ? 8.071 11.262 -6.041 1.00 97.69 205 TYR A O 1
ATOM 1587 N N . VAL A 1 206 ? 7.205 9.208 -5.655 1.00 98.25 206 VAL A N 1
ATOM 1588 C CA . VAL A 1 206 ? 6.983 9.341 -4.213 1.00 98.25 206 VAL A CA 1
ATOM 1589 C C . VAL A 1 206 ? 7.919 8.379 -3.486 1.00 98.25 206 VAL A C 1
ATOM 1591 O O . VAL A 1 206 ? 8.133 7.248 -3.917 1.00 98.25 206 VAL A O 1
ATOM 1594 N N . LYS A 1 207 ? 8.511 8.848 -2.389 1.00 97.81 207 LYS A N 1
ATOM 1595 C CA . LYS A 1 207 ? 9.176 8.041 -1.368 1.00 97.81 207 LYS A CA 1
ATOM 1596 C C . LYS A 1 207 ? 8.266 8.016 -0.145 1.00 97.81 207 LYS A C 1
ATOM 1598 O O . LYS A 1 207 ? 7.926 9.076 0.369 1.00 97.81 207 LYS A O 1
ATOM 1603 N N . LEU A 1 208 ? 7.916 6.833 0.326 1.00 98.19 208 LEU A N 1
ATOM 1604 C CA . LEU A 1 208 ? 7.156 6.608 1.545 1.00 98.19 208 LEU A CA 1
ATOM 1605 C C . LEU A 1 208 ? 8.088 6.044 2.613 1.00 98.19 208 LEU A C 1
ATOM 1607 O O . LEU A 1 208 ? 8.730 5.020 2.385 1.00 98.19 208 LEU A O 1
ATOM 1611 N N . GLU A 1 209 ? 8.167 6.717 3.752 1.00 98.12 209 GLU A N 1
ATOM 1612 C CA . GLU A 1 209 ? 8.879 6.237 4.932 1.00 98.12 209 GLU A CA 1
ATOM 1613 C C . GLU A 1 209 ? 7.888 5.654 5.937 1.00 98.12 209 GLU A C 1
ATOM 1615 O O . GLU A 1 209 ? 7.018 6.366 6.436 1.00 98.12 209 GLU A O 1
ATOM 1620 N N . SER A 1 210 ? 8.029 4.363 6.220 1.00 95.19 210 SER A N 1
ATOM 1621 C CA . SER A 1 210 ? 7.134 3.588 7.076 1.00 95.19 210 SER A CA 1
ATOM 1622 C C . SER A 1 210 ? 7.914 2.927 8.205 1.00 95.19 210 SER A C 1
ATOM 1624 O O . SER A 1 210 ? 9.057 2.510 8.016 1.00 95.19 210 SER A O 1
ATOM 1626 N N . ASN A 1 211 ? 7.279 2.774 9.367 1.00 90.94 211 ASN A N 1
ATOM 1627 C CA . ASN A 1 211 ? 7.767 1.886 10.417 1.00 90.94 211 ASN A CA 1
ATOM 1628 C C . ASN A 1 211 ? 7.011 0.556 10.324 1.00 90.94 211 ASN A C 1
ATOM 1630 O O . ASN A 1 211 ? 5.795 0.522 10.510 1.00 90.94 211 ASN A O 1
ATOM 1634 N N . ILE A 1 212 ? 7.722 -0.525 10.011 1.00 86.75 212 ILE A N 1
ATOM 1635 C CA . ILE A 1 212 ? 7.150 -1.870 9.908 1.00 86.75 212 ILE A CA 1
ATOM 1636 C C . ILE A 1 212 ? 7.907 -2.759 10.883 1.00 86.75 212 ILE A C 1
ATOM 1638 O O . ILE A 1 212 ? 9.109 -2.969 10.727 1.00 86.75 212 ILE A O 1
ATOM 1642 N N . ASN A 1 213 ? 7.214 -3.261 11.907 1.00 84.12 213 ASN A N 1
ATOM 1643 C CA . ASN A 1 213 ? 7.793 -4.114 12.951 1.00 84.12 213 ASN A CA 1
ATOM 1644 C C . ASN A 1 213 ? 9.064 -3.512 13.588 1.00 84.12 213 ASN A C 1
ATOM 1646 O O . ASN A 1 213 ? 10.057 -4.207 13.790 1.00 84.12 213 ASN A O 1
ATOM 1650 N N . GLY A 1 214 ? 9.054 -2.200 13.856 1.00 85.00 214 GLY A N 1
ATOM 1651 C CA . GLY A 1 214 ? 10.184 -1.489 14.459 1.00 85.00 214 GLY A CA 1
ATOM 1652 C C . GLY A 1 214 ? 11.309 -1.122 13.487 1.00 85.00 214 GLY A C 1
ATOM 1653 O O . GLY A 1 214 ? 12.275 -0.490 13.905 1.00 85.00 214 GLY A O 1
ATOM 1654 N N . LYS A 1 215 ? 11.198 -1.471 12.199 1.00 88.81 215 LYS A N 1
ATOM 1655 C CA . LYS A 1 215 ? 12.192 -1.141 11.171 1.00 88.81 215 LYS A CA 1
ATOM 1656 C C . LYS A 1 215 ? 11.736 0.018 10.296 1.00 88.81 215 LYS A C 1
ATOM 1658 O O . LYS A 1 215 ? 10.570 0.086 9.907 1.00 88.81 215 LYS A O 1
ATOM 1663 N N . THR A 1 216 ? 12.676 0.883 9.919 1.00 94.19 216 THR A N 1
ATOM 1664 C CA . THR A 1 216 ? 12.427 1.947 8.941 1.00 94.19 216 THR A CA 1
ATOM 1665 C C . THR A 1 216 ? 12.524 1.387 7.528 1.00 94.19 216 THR A C 1
ATOM 1667 O O . THR A 1 216 ? 13.599 0.988 7.065 1.00 94.19 216 THR A O 1
ATOM 1670 N N . ILE A 1 217 ? 11.390 1.398 6.833 1.00 97.38 217 ILE A N 1
ATOM 1671 C CA . ILE A 1 217 ? 11.242 0.935 5.458 1.00 97.38 217 ILE A CA 1
ATOM 1672 C C . ILE A 1 217 ? 10.980 2.138 4.557 1.00 97.38 217 ILE A C 1
ATOM 1674 O O . ILE A 1 217 ? 10.036 2.896 4.765 1.00 97.38 217 ILE A O 1
ATOM 1678 N N . LEU A 1 218 ? 11.814 2.306 3.532 1.00 97.94 218 LEU A N 1
ATOM 1679 C CA . LEU A 1 218 ? 11.616 3.303 2.485 1.00 97.94 218 LEU A CA 1
ATOM 1680 C C . LEU A 1 218 ? 11.095 2.620 1.225 1.00 97.94 218 LEU A C 1
ATOM 1682 O O . LEU A 1 218 ? 11.835 1.878 0.576 1.00 97.94 218 LEU A O 1
ATOM 1686 N N . SER A 1 219 ? 9.854 2.920 0.856 1.00 97.81 219 SER A N 1
ATOM 1687 C CA . SER A 1 219 ? 9.237 2.460 -0.389 1.00 97.81 219 SER A CA 1
ATOM 1688 C C . SER A 1 219 ? 9.273 3.570 -1.430 1.00 97.81 219 SER A C 1
ATOM 1690 O O . SER A 1 219 ? 8.870 4.697 -1.155 1.00 97.81 219 SER A O 1
ATOM 1692 N N . TYR A 1 220 ? 9.762 3.276 -2.626 1.00 97.88 220 TYR A N 1
ATOM 1693 C CA . TYR A 1 220 ? 9.855 4.229 -3.726 1.00 97.88 220 TYR A CA 1
ATOM 1694 C C . TYR A 1 220 ? 8.944 3.798 -4.872 1.00 97.88 220 TYR A C 1
ATOM 1696 O O . TYR A 1 220 ? 9.008 2.643 -5.281 1.00 97.88 220 TYR A O 1
ATOM 1704 N N . TYR A 1 221 ? 8.170 4.742 -5.410 1.00 98.12 221 TYR A N 1
ATOM 1705 C CA . TYR A 1 221 ? 7.190 4.536 -6.480 1.00 98.12 221 TYR A CA 1
ATOM 1706 C C . TYR A 1 221 ? 7.598 5.375 -7.689 1.00 98.12 221 TYR A C 1
ATOM 1708 O O . TYR A 1 221 ? 7.386 6.586 -7.701 1.00 98.12 221 TYR A O 1
ATOM 1716 N N . PHE A 1 222 ? 8.274 4.768 -8.659 1.00 97.62 222 PHE A N 1
ATOM 1717 C CA . PHE A 1 222 ? 8.898 5.481 -9.779 1.00 97.62 222 PHE A CA 1
ATOM 1718 C C . PHE A 1 222 ? 7.971 5.650 -10.985 1.00 97.62 222 PHE A C 1
ATOM 1720 O O . PHE A 1 222 ? 6.900 5.053 -11.061 1.00 97.62 222 PHE A O 1
ATOM 1727 N N . HIS A 1 223 ? 8.428 6.452 -11.951 1.00 97.00 223 HIS A N 1
ATOM 1728 C CA . HIS A 1 223 ? 7.780 6.684 -13.244 1.00 97.00 223 HIS A CA 1
ATOM 1729 C C . HIS A 1 223 ? 6.406 7.366 -13.172 1.00 97.00 223 HIS A C 1
ATOM 1731 O O . HIS A 1 223 ? 5.639 7.334 -14.134 1.00 97.00 223 HIS A O 1
ATOM 1737 N N . MET A 1 224 ? 6.095 8.033 -12.061 1.00 97.38 224 MET A N 1
ATOM 1738 C CA . MET A 1 224 ? 4.808 8.692 -11.828 1.00 97.38 224 MET A CA 1
ATOM 1739 C C . MET A 1 224 ? 4.624 9.940 -12.713 1.00 97.38 224 MET A C 1
ATOM 1741 O O . MET A 1 224 ? 5.571 10.438 -13.335 1.00 97.38 224 MET A O 1
ATOM 1745 N N . LYS A 1 225 ? 3.396 10.471 -12.773 1.00 96.12 225 LYS A N 1
ATOM 1746 C CA . LYS A 1 225 ? 3.112 11.814 -13.317 1.00 96.12 225 LYS A CA 1
ATOM 1747 C C . LYS A 1 225 ? 3.721 12.902 -12.441 1.00 96.12 225 LYS A C 1
ATOM 1749 O O . LYS A 1 225 ? 3.967 12.664 -11.254 1.00 96.12 225 LYS A O 1
ATOM 1754 N N . ASN A 1 226 ? 3.947 14.093 -13.014 1.00 95.19 226 ASN A N 1
ATOM 1755 C CA . ASN A 1 226 ? 4.458 15.208 -12.223 1.00 95.19 226 ASN A CA 1
ATOM 1756 C C . ASN A 1 226 ? 3.391 15.745 -11.242 1.00 95.19 226 ASN A C 1
ATOM 1758 O O . ASN A 1 226 ? 3.673 16.145 -10.113 1.00 95.19 226 ASN A O 1
ATOM 1762 N N . GLU A 1 227 ? 2.153 15.752 -11.699 1.00 93.50 227 GLU A N 1
ATOM 1763 C CA . GLU A 1 227 ? 1.015 16.348 -11.029 1.00 93.50 227 GLU A CA 1
ATOM 1764 C C . GLU A 1 227 ? 0.447 15.394 -9.972 1.00 93.50 227 GLU A C 1
ATOM 1766 O O . GLU A 1 227 ? 0.574 14.172 -10.074 1.00 93.50 227 GLU A O 1
ATOM 1771 N N . ASN A 1 228 ? -0.205 15.959 -8.953 1.00 91.12 228 ASN A N 1
ATOM 1772 C CA . ASN A 1 228 ? -0.985 15.226 -7.949 1.00 91.12 228 ASN A CA 1
ATOM 1773 C C . ASN A 1 228 ? -0.210 14.180 -7.117 1.00 91.12 228 ASN A C 1
ATOM 1775 O O . ASN A 1 228 ? -0.831 13.326 -6.490 1.00 91.12 228 ASN A O 1
ATOM 1779 N N . ARG A 1 229 ? 1.132 14.241 -7.063 1.00 95.81 229 ARG A N 1
ATOM 1780 C CA . ARG A 1 229 ? 1.916 13.486 -6.066 1.00 95.81 229 ARG A CA 1
ATOM 1781 C C . ARG A 1 229 ? 1.754 14.110 -4.683 1.00 95.81 229 ARG A C 1
ATOM 1783 O O . ARG A 1 229 ? 1.946 15.321 -4.524 1.00 95.81 229 ARG A O 1
ATOM 1790 N N . VAL A 1 230 ? 1.471 13.277 -3.688 1.00 91.69 230 VAL A N 1
ATOM 1791 C CA . VAL A 1 230 ? 1.239 13.724 -2.309 1.00 91.69 230 VAL A CA 1
ATOM 1792 C C . VAL A 1 230 ? 2.540 13.847 -1.509 1.00 91.69 230 VAL A C 1
ATOM 1794 O O . VAL A 1 230 ? 3.579 13.274 -1.847 1.00 91.69 230 VAL A O 1
ATOM 1797 N N . SER A 1 231 ? 2.472 14.616 -0.427 1.00 95.81 231 SER A N 1
ATOM 1798 C CA . SER A 1 231 ? 3.510 14.738 0.597 1.00 95.81 231 SER A CA 1
ATOM 1799 C C . SER A 1 231 ? 2.847 14.956 1.952 1.00 95.81 231 SER A C 1
ATOM 1801 O O . SER A 1 231 ? 1.877 15.706 2.015 1.00 95.81 231 SER A O 1
ATOM 1803 N N . GLY A 1 232 ? 3.385 14.359 3.013 1.00 92.44 232 GLY A N 1
ATOM 1804 C CA . GLY A 1 232 ? 2.769 14.364 4.344 1.00 92.44 232 GLY A CA 1
ATOM 1805 C C . GLY A 1 232 ? 2.400 12.959 4.811 1.00 92.44 232 GLY A C 1
ATOM 1806 O O . GLY A 1 232 ? 2.849 11.976 4.221 1.00 92.44 232 GLY A O 1
ATOM 1807 N N . ASP A 1 233 ? 1.625 12.871 5.886 1.00 89.81 233 ASP A N 1
ATOM 1808 C CA . ASP A 1 233 ? 1.196 11.590 6.443 1.00 89.81 233 ASP A CA 1
ATOM 1809 C C . ASP A 1 233 ? 0.139 10.935 5.551 1.00 89.81 233 ASP A C 1
ATOM 1811 O O . ASP A 1 233 ? -0.814 11.579 5.115 1.00 89.81 233 ASP A O 1
ATOM 1815 N N . VAL A 1 234 ? 0.327 9.647 5.281 1.00 85.81 234 VAL A N 1
ATOM 1816 C CA . VAL A 1 234 ? -0.577 8.816 4.484 1.00 85.81 234 VAL A CA 1
ATOM 1817 C C . VAL A 1 234 ? -0.805 7.478 5.177 1.00 85.81 234 VAL A C 1
ATOM 1819 O O . VAL A 1 234 ? 0.018 6.993 5.962 1.00 85.81 234 VAL A O 1
ATOM 1822 N N . LYS A 1 235 ? -1.944 6.871 4.879 1.00 81.56 235 LYS A N 1
ATOM 1823 C CA . LYS A 1 235 ? -2.331 5.526 5.290 1.00 81.56 235 LYS A CA 1
ATOM 1824 C C . LYS A 1 235 ? -2.179 4.556 4.132 1.00 81.56 235 LYS A C 1
ATOM 1826 O O . LYS A 1 235 ? -2.273 4.951 2.971 1.00 81.56 235 LYS A O 1
ATOM 1831 N N . ALA A 1 236 ? -1.965 3.280 4.444 1.00 81.25 236 ALA A N 1
ATOM 1832 C CA . ALA A 1 236 ? -2.027 2.241 3.424 1.00 81.25 236 ALA A CA 1
ATOM 1833 C C . ALA A 1 236 ? -3.362 2.343 2.657 1.00 81.25 236 ALA A C 1
ATOM 1835 O O . ALA A 1 236 ? -4.410 2.574 3.263 1.00 81.25 236 ALA A O 1
ATOM 1836 N N . GLY A 1 237 ? -3.320 2.226 1.330 1.00 78.19 237 GLY A N 1
ATOM 1837 C CA . GLY A 1 237 ? -4.487 2.421 0.464 1.00 78.19 237 GLY A CA 1
ATOM 1838 C C . GLY A 1 237 ? -4.831 3.879 0.126 1.00 78.19 237 GLY A C 1
ATOM 1839 O O . GLY A 1 237 ? -5.744 4.096 -0.666 1.00 78.19 237 GLY A O 1
ATOM 1840 N N . ASP A 1 238 ? -4.115 4.883 0.647 1.00 80.75 238 ASP A N 1
ATOM 1841 C CA . ASP A 1 238 ? -4.247 6.263 0.157 1.00 80.75 238 ASP A CA 1
ATOM 1842 C C . ASP A 1 238 ? -3.634 6.409 -1.237 1.00 80.75 238 ASP A C 1
ATOM 1844 O O . ASP A 1 238 ? -2.564 5.865 -1.516 1.00 80.75 238 ASP A O 1
ATOM 1848 N N . ILE A 1 239 ? -4.270 7.202 -2.102 1.00 86.81 239 ILE A N 1
ATOM 1849 C CA . ILE A 1 239 ? -3.682 7.584 -3.389 1.00 86.81 239 ILE A CA 1
ATOM 1850 C C . ILE A 1 239 ? -2.506 8.526 -3.123 1.00 86.81 239 ILE A C 1
ATOM 1852 O O . ILE A 1 239 ? -2.677 9.625 -2.600 1.00 86.81 239 ILE A O 1
ATOM 1856 N N . ILE A 1 240 ? -1.307 8.114 -3.533 1.00 95.12 240 ILE A N 1
ATOM 1857 C CA . ILE A 1 240 ? -0.081 8.915 -3.400 1.00 95.12 240 ILE A CA 1
ATOM 1858 C C . ILE A 1 240 ? 0.304 9.654 -4.682 1.00 95.12 240 ILE A C 1
ATOM 1860 O O . ILE A 1 240 ? 1.231 10.468 -4.699 1.00 95.12 240 ILE A O 1
ATOM 1864 N N . GLY A 1 241 ? -0.416 9.381 -5.761 1.00 96.12 241 GLY A N 1
ATOM 1865 C CA . GLY A 1 241 ? -0.312 10.047 -7.045 1.00 96.12 241 GLY A CA 1
ATOM 1866 C C . GLY A 1 241 ? -0.805 9.132 -8.152 1.00 96.12 241 GLY A C 1
ATOM 1867 O O . GLY A 1 241 ? -1.515 8.163 -7.899 1.00 96.12 241 GLY A O 1
ATOM 1868 N N . TYR A 1 242 ? -0.406 9.434 -9.382 1.00 95.69 242 TYR A N 1
ATOM 1869 C CA . TYR A 1 242 ? -0.877 8.712 -10.558 1.00 95.69 242 TYR A CA 1
ATOM 1870 C C . TYR A 1 242 ? 0.286 8.220 -11.404 1.00 95.69 242 TYR A C 1
ATOM 1872 O O . TYR A 1 242 ? 1.314 8.898 -11.538 1.00 95.69 242 TYR A O 1
ATOM 1880 N N . GLN A 1 243 ? 0.102 7.055 -12.011 1.00 97.81 243 GLN A N 1
ATOM 1881 C CA . GLN A 1 243 ? 1.076 6.456 -12.900 1.00 97.81 243 GLN A CA 1
ATOM 1882 C C . GLN A 1 243 ? 1.337 7.365 -14.103 1.00 97.81 243 GLN A C 1
ATOM 1884 O O . GLN A 1 243 ? 0.416 7.872 -14.754 1.00 97.81 243 GLN A O 1
ATOM 1889 N N . GLY A 1 244 ? 2.613 7.547 -14.426 1.00 95.62 244 GLY A N 1
ATOM 1890 C CA . GLY A 1 244 ? 3.064 8.249 -15.616 1.00 95.62 244 GLY A CA 1
ATOM 1891 C C . GLY A 1 244 ? 3.873 7.334 -16.527 1.00 95.62 244 GLY A C 1
ATOM 1892 O O . GLY A 1 244 ? 3.732 6.115 -16.547 1.00 95.62 244 GLY A O 1
ATOM 1893 N N . ASP A 1 245 ? 4.743 7.955 -17.304 1.00 95.06 245 ASP A N 1
ATOM 1894 C CA . ASP A 1 245 ? 5.780 7.303 -18.096 1.00 95.06 245 ASP A CA 1
ATOM 1895 C C . ASP A 1 245 ? 7.135 7.999 -17.891 1.00 95.06 245 ASP A C 1
ATOM 1897 O O . ASP A 1 245 ? 8.025 7.883 -18.726 1.00 95.06 245 ASP A O 1
ATOM 1901 N N . SER A 1 246 ? 7.305 8.754 -16.800 1.00 95.25 246 SER A N 1
ATOM 1902 C CA . SER A 1 246 ? 8.474 9.616 -16.601 1.00 95.25 246 SER A CA 1
ATOM 1903 C C . SER A 1 246 ? 9.784 8.832 -16.413 1.00 95.25 246 SER A C 1
ATOM 1905 O O . SER A 1 246 ? 9.808 7.640 -16.090 1.00 95.25 246 SER A O 1
ATOM 1907 N N . GLY A 1 247 ? 10.909 9.512 -16.638 1.00 93.88 247 GLY A N 1
ATOM 1908 C CA . GLY A 1 247 ? 12.235 8.901 -16.609 1.00 93.88 247 GLY A CA 1
ATOM 1909 C C . GLY A 1 247 ? 12.486 7.995 -17.812 1.00 93.88 247 GLY A C 1
ATOM 1910 O O . GLY A 1 247 ? 12.105 8.307 -18.942 1.00 93.88 247 GLY A O 1
ATOM 1911 N N . ASN A 1 248 ? 13.152 6.859 -17.593 1.00 91.75 248 ASN A N 1
ATOM 1912 C CA . ASN A 1 248 ? 13.511 5.964 -18.697 1.00 91.75 248 ASN A CA 1
ATOM 1913 C C . ASN A 1 248 ? 12.320 5.155 -19.250 1.00 91.75 248 ASN A C 1
ATOM 1915 O O . ASN A 1 248 ? 12.421 4.646 -20.370 1.00 91.75 248 ASN A O 1
ATOM 1919 N N . LEU A 1 249 ? 11.206 5.069 -18.510 1.00 92.94 249 LEU A N 1
ATOM 1920 C CA . LEU A 1 249 ? 10.056 4.242 -18.866 1.00 92.94 249 LEU A CA 1
ATOM 1921 C C . LEU A 1 249 ? 9.439 4.664 -20.203 1.00 92.94 249 LEU A C 1
ATOM 1923 O O . LEU A 1 249 ? 9.175 3.804 -21.043 1.00 92.94 249 LEU A O 1
ATOM 1927 N N . LYS A 1 250 ? 9.305 5.973 -20.461 1.00 93.31 250 LYS A N 1
ATOM 1928 C CA . LYS A 1 250 ? 8.765 6.526 -21.717 1.00 93.31 250 LYS A CA 1
ATOM 1929 C C . LYS A 1 250 ? 9.376 5.884 -22.954 1.00 93.31 250 LYS A C 1
ATOM 1931 O O . LYS A 1 250 ? 8.672 5.496 -23.882 1.00 93.31 250 LYS A O 1
ATOM 1936 N N . ASN A 1 251 ? 10.702 5.789 -22.973 1.00 90.75 251 ASN A N 1
ATOM 1937 C CA . ASN A 1 251 ? 11.432 5.275 -24.124 1.00 90.75 251 ASN A CA 1
ATOM 1938 C C . ASN A 1 251 ? 11.322 3.753 -24.231 1.00 90.75 251 ASN A C 1
ATOM 1940 O O . ASN A 1 251 ? 11.331 3.228 -25.338 1.00 90.75 251 ASN A O 1
ATOM 1944 N N . GLU A 1 252 ? 11.208 3.041 -23.112 1.00 90.44 252 GLU A N 1
ATOM 1945 C CA . GLU A 1 252 ? 11.060 1.585 -23.108 1.00 90.44 252 GLU A CA 1
ATOM 1946 C C . GLU A 1 252 ? 9.646 1.155 -23.537 1.00 90.44 252 GLU A C 1
ATOM 1948 O O . GLU A 1 252 ? 9.517 0.238 -24.347 1.00 90.44 252 GLU A O 1
ATOM 1953 N N . ILE A 1 253 ? 8.606 1.893 -23.126 1.00 91.56 253 ILE A N 1
ATOM 1954 C CA . ILE A 1 253 ? 7.239 1.717 -23.646 1.00 91.56 253 ILE A CA 1
ATOM 1955 C C . ILE A 1 253 ? 7.211 1.979 -25.155 1.00 91.56 253 ILE A C 1
ATOM 1957 O O . ILE A 1 253 ? 6.710 1.153 -25.911 1.00 91.56 253 ILE A O 1
ATOM 1961 N N . LYS A 1 254 ? 7.803 3.090 -25.622 1.00 91.75 254 LYS A N 1
ATOM 1962 C CA . LYS A 1 254 ? 7.860 3.424 -27.060 1.00 91.75 254 LYS A CA 1
ATOM 1963 C C . LYS A 1 254 ? 8.552 2.354 -27.907 1.00 91.75 254 LYS A C 1
ATOM 1965 O O . LYS A 1 254 ? 8.177 2.157 -29.055 1.00 91.75 254 LYS A O 1
ATOM 1970 N N . LYS A 1 255 ? 9.565 1.678 -27.359 1.00 89.69 255 LYS A N 1
ATOM 1971 C CA . LYS A 1 255 ? 10.256 0.563 -28.029 1.00 89.69 255 LYS A CA 1
ATOM 1972 C C . LYS A 1 255 ? 9.483 -0.758 -27.950 1.00 89.69 255 LYS A C 1
ATOM 1974 O O . LYS A 1 255 ? 9.941 -1.741 -28.524 1.00 89.69 255 LYS A O 1
ATOM 1979 N N . GLY A 1 256 ? 8.391 -0.820 -27.187 1.00 86.88 256 GLY A N 1
ATOM 1980 C CA . GLY A 1 256 ? 7.671 -2.059 -26.903 1.00 86.88 256 GLY A CA 1
ATOM 1981 C C . GLY A 1 256 ? 8.482 -3.060 -26.073 1.00 86.88 256 GLY A C 1
ATOM 1982 O O . GLY A 1 256 ? 8.221 -4.259 -26.133 1.00 86.88 256 GLY A O 1
ATOM 1983 N N . THR A 1 257 ? 9.495 -2.612 -25.318 1.00 87.12 257 THR A N 1
ATOM 1984 C CA . THR A 1 257 ? 10.348 -3.524 -24.530 1.00 87.12 257 THR A CA 1
ATOM 1985 C C . T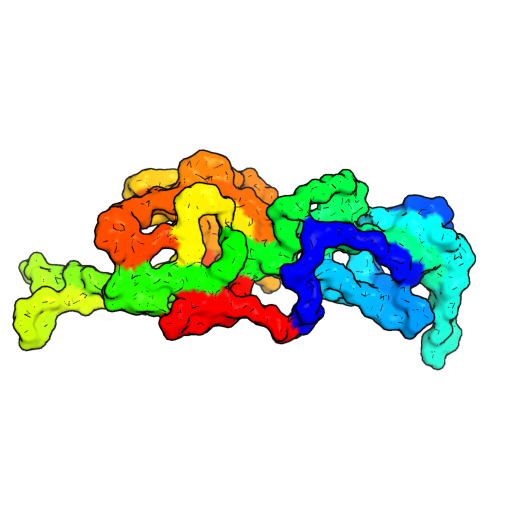HR A 1 257 ? 9.721 -3.915 -23.195 1.00 87.12 257 THR A C 1
ATOM 1987 O O . THR A 1 257 ? 10.122 -4.929 -22.616 1.00 87.12 257 THR A O 1
ATOM 1990 N N . VAL A 1 258 ? 8.757 -3.126 -22.717 1.00 90.75 258 VAL A N 1
ATOM 1991 C CA . VAL A 1 258 ? 8.028 -3.307 -21.457 1.00 90.75 258 VAL A CA 1
ATOM 1992 C C . VAL A 1 258 ? 6.667 -2.596 -21.529 1.00 90.75 258 VAL A C 1
ATOM 1994 O O . VAL A 1 258 ? 6.589 -1.545 -22.174 1.00 90.75 258 VAL A O 1
ATOM 1997 N N . PRO A 1 259 ? 5.599 -3.107 -20.884 1.00 93.62 259 PRO A N 1
ATOM 1998 C CA . PRO A 1 259 ? 4.365 -2.345 -20.698 1.00 93.62 259 PRO A CA 1
ATOM 1999 C C . PRO A 1 259 ? 4.557 -1.179 -19.713 1.00 93.62 259 PRO A C 1
ATOM 2001 O O . PRO A 1 259 ? 5.585 -1.062 -19.039 1.00 93.62 259 PRO A O 1
ATOM 2004 N N . CYS A 1 260 ? 3.544 -0.318 -19.602 1.00 95.69 260 CYS A N 1
ATOM 2005 C CA . CYS A 1 260 ? 3.491 0.659 -18.518 1.00 95.69 260 CYS A CA 1
ATOM 2006 C C . CYS A 1 260 ? 3.444 -0.066 -17.158 1.00 95.69 260 CYS A C 1
ATOM 2008 O O . CYS A 1 260 ? 2.822 -1.121 -17.022 1.00 95.69 260 CYS A O 1
ATOM 2010 N N . HIS A 1 261 ? 4.191 0.452 -16.185 1.00 97.00 261 HIS A N 1
ATOM 2011 C CA . HIS A 1 261 ? 4.324 -0.142 -14.861 1.00 97.00 261 HIS A CA 1
ATOM 2012 C C . HIS A 1 261 ? 4.784 0.896 -13.838 1.00 97.00 261 HIS A C 1
ATOM 2014 O O . HIS A 1 261 ? 5.466 1.868 -14.182 1.00 97.00 261 HIS A O 1
ATOM 2020 N N . VAL A 1 262 ? 4.473 0.632 -12.573 1.00 97.44 262 VAL A N 1
ATOM 2021 C CA . VAL A 1 262 ? 5.099 1.293 -11.433 1.00 97.44 262 VAL A CA 1
ATOM 2022 C C . VAL A 1 262 ? 6.318 0.472 -11.029 1.00 97.44 262 VAL A C 1
ATOM 2024 O O . VAL A 1 262 ? 6.228 -0.743 -10.850 1.00 97.44 262 VAL A O 1
ATOM 2027 N N . HIS A 1 263 ? 7.474 1.122 -10.910 1.00 97.19 263 HIS A N 1
ATOM 2028 C CA . HIS A 1 263 ? 8.672 0.474 -10.383 1.00 97.19 263 HIS A CA 1
ATOM 2029 C C . HIS A 1 263 ? 8.745 0.717 -8.876 1.00 97.19 263 HIS A C 1
ATOM 2031 O O . HIS A 1 263 ? 8.886 1.861 -8.428 1.00 97.19 263 HIS A O 1
ATOM 2037 N N . ILE A 1 264 ? 8.649 -0.368 -8.112 1.00 97.69 264 ILE A N 1
ATOM 2038 C CA . ILE A 1 264 ? 8.698 -0.374 -6.655 1.00 97.69 264 ILE A CA 1
ATOM 2039 C C . ILE A 1 264 ? 10.091 -0.770 -6.202 1.00 97.69 264 ILE A C 1
ATOM 2041 O O . ILE A 1 264 ? 10.559 -1.881 -6.451 1.00 97.69 264 ILE A O 1
ATOM 2045 N N . LYS A 1 265 ? 10.747 0.125 -5.473 1.00 96.81 265 LYS A N 1
ATOM 2046 C CA . LYS A 1 265 ? 12.017 -0.165 -4.810 1.00 96.81 265 LYS A CA 1
ATOM 2047 C C . LYS A 1 265 ? 11.847 -0.047 -3.307 1.00 96.81 265 LYS A C 1
ATOM 2049 O O . LYS A 1 265 ? 11.330 0.957 -2.830 1.00 96.81 265 LYS A O 1
ATOM 2054 N N . ILE A 1 266 ? 12.370 -1.023 -2.572 1.00 97.50 266 ILE A N 1
ATOM 2055 C CA . ILE A 1 266 ? 12.386 -1.002 -1.111 1.00 97.50 266 ILE A CA 1
ATOM 2056 C C . ILE A 1 266 ? 13.812 -0.813 -0.604 1.00 97.50 266 ILE A C 1
ATOM 2058 O O . ILE A 1 266 ? 14.763 -1.409 -1.124 1.00 97.50 266 ILE A O 1
ATOM 2062 N N . LYS A 1 267 ? 13.964 0.022 0.426 1.00 97.00 267 LYS A N 1
ATOM 2063 C CA . LYS A 1 267 ? 15.137 0.006 1.292 1.00 97.00 267 LYS A CA 1
ATOM 2064 C C . LYS A 1 267 ? 14.742 -0.289 2.732 1.00 97.00 267 LYS A C 1
ATOM 2066 O O . LYS A 1 267 ? 13.926 0.434 3.290 1.00 97.00 267 LYS A O 1
ATOM 2071 N N . GLU A 1 268 ? 15.392 -1.271 3.336 1.00 94.81 268 GLU A N 1
ATOM 2072 C CA . GLU A 1 268 ? 15.349 -1.514 4.778 1.00 94.81 268 GLU A CA 1
ATOM 2073 C C . GLU A 1 268 ? 16.639 -0.953 5.383 1.00 94.81 268 GLU A C 1
ATOM 2075 O O . GLU A 1 268 ? 17.731 -1.291 4.923 1.00 94.81 268 GLU A O 1
ATOM 2080 N N . ASN A 1 269 ? 16.527 -0.040 6.354 1.00 88.25 269 ASN A N 1
ATOM 2081 C CA . ASN A 1 269 ? 17.680 0.583 7.025 1.00 88.25 269 ASN A CA 1
ATOM 2082 C C . ASN A 1 269 ? 18.742 1.135 6.045 1.00 88.25 269 ASN A C 1
ATOM 2084 O O . ASN A 1 269 ? 19.947 0.999 6.236 1.00 88.25 269 ASN A O 1
ATOM 2088 N N . GLY A 1 270 ? 18.284 1.734 4.939 1.00 87.12 270 GLY A N 1
ATOM 2089 C CA . GLY A 1 270 ? 19.138 2.324 3.900 1.00 87.12 270 GLY A CA 1
ATOM 2090 C C . GLY A 1 270 ? 19.650 1.352 2.824 1.00 87.12 270 GLY A C 1
ATOM 2091 O O . GLY A 1 270 ? 20.068 1.812 1.752 1.00 87.12 270 GLY A O 1
ATOM 2092 N N . ILE A 1 271 ? 19.538 0.038 3.038 1.00 91.06 271 ILE A N 1
ATOM 2093 C CA . ILE A 1 271 ? 20.001 -1.013 2.123 1.00 91.06 271 ILE A CA 1
ATOM 2094 C C . ILE A 1 271 ? 18.871 -1.407 1.174 1.00 91.06 271 ILE A C 1
ATOM 2096 O O . ILE A 1 271 ? 17.746 -1.629 1.600 1.00 91.06 271 ILE A O 1
ATOM 2100 N N . THR A 1 272 ? 19.154 -1.490 -0.132 1.00 93.56 272 THR A N 1
ATOM 2101 C CA . THR A 1 272 ? 18.149 -1.961 -1.104 1.00 93.56 272 THR A CA 1
ATOM 2102 C C . THR A 1 272 ? 17.947 -3.465 -0.951 1.00 93.56 272 THR A C 1
ATOM 2104 O O . THR A 1 272 ? 18.918 -4.213 -1.026 1.00 93.56 272 THR A O 1
ATOM 2107 N N . VAL A 1 273 ? 16.698 -3.886 -0.777 1.00 94.31 273 VAL A N 1
ATOM 2108 C CA . VAL A 1 273 ? 16.308 -5.286 -0.552 1.00 94.31 273 VAL A CA 1
ATOM 2109 C C . VAL A 1 273 ? 15.297 -5.740 -1.603 1.00 94.31 273 VAL A C 1
ATOM 2111 O O . VAL A 1 273 ? 14.758 -4.915 -2.343 1.00 94.31 273 VAL A O 1
ATOM 2114 N N . ASN A 1 274 ? 15.049 -7.051 -1.684 1.00 93.12 274 ASN A N 1
ATOM 2115 C CA . ASN A 1 274 ? 14.009 -7.596 -2.554 1.00 93.12 274 ASN A CA 1
ATOM 2116 C C . ASN A 1 274 ? 12.623 -7.089 -2.094 1.00 93.12 274 ASN A C 1
ATOM 2118 O O . ASN A 1 274 ? 12.269 -7.357 -0.942 1.00 93.12 274 ASN A O 1
ATOM 2122 N N . PRO A 1 275 ? 11.851 -6.374 -2.941 1.00 93.50 275 PRO A N 1
ATOM 2123 C CA . PRO A 1 275 ? 10.511 -5.902 -2.600 1.00 93.50 275 PRO A CA 1
ATOM 2124 C C . PRO A 1 275 ? 9.474 -7.001 -2.394 1.00 93.50 275 PRO A C 1
ATOM 2126 O O . PRO A 1 275 ? 8.469 -6.715 -1.764 1.00 93.50 275 PRO A O 1
ATOM 2129 N N . ASP A 1 276 ? 9.702 -8.212 -2.910 1.00 89.38 276 ASP A N 1
ATOM 2130 C CA . ASP A 1 276 ? 8.759 -9.342 -2.862 1.00 89.38 276 ASP A CA 1
ATOM 2131 C C . ASP A 1 276 ? 8.162 -9.556 -1.458 1.00 89.38 276 ASP A C 1
ATOM 2133 O O . ASP A 1 276 ? 6.952 -9.566 -1.285 1.00 89.38 276 ASP A O 1
ATOM 2137 N N . GLN A 1 277 ? 9.006 -9.517 -0.422 1.00 87.19 277 GLN A N 1
ATOM 2138 C CA . GLN A 1 277 ? 8.602 -9.655 0.988 1.00 87.19 277 GLN A CA 1
ATOM 2139 C C . GLN A 1 277 ? 7.688 -8.528 1.529 1.00 87.19 277 GLN A C 1
ATOM 2141 O O . GLN A 1 277 ? 7.214 -8.610 2.659 1.00 87.19 277 GLN A O 1
ATOM 2146 N N . TYR A 1 278 ? 7.490 -7.452 0.765 1.00 89.88 278 TYR A N 1
ATOM 2147 C CA . TYR A 1 278 ? 6.625 -6.318 1.100 1.00 89.88 278 TYR A CA 1
ATOM 2148 C C . TYR A 1 278 ? 5.454 -6.169 0.124 1.00 89.88 278 TYR A C 1
ATOM 2150 O O . TYR A 1 278 ? 4.614 -5.295 0.334 1.00 89.88 278 TYR A O 1
ATOM 2158 N N . ILE A 1 279 ? 5.403 -6.970 -0.944 1.00 88.19 279 ILE A N 1
ATOM 2159 C CA . ILE A 1 279 ? 4.278 -6.991 -1.875 1.00 88.19 279 ILE A CA 1
ATOM 2160 C C . ILE A 1 279 ? 3.196 -7.915 -1.321 1.00 88.19 279 ILE A C 1
ATOM 2162 O O . ILE A 1 279 ? 3.476 -8.951 -0.725 1.00 88.19 279 ILE A O 1
ATOM 2166 N N . LYS A 1 280 ? 1.933 -7.523 -1.494 1.00 81.12 280 LYS A N 1
ATOM 2167 C CA . LYS A 1 280 ? 0.804 -8.334 -1.051 1.00 81.12 280 LYS A CA 1
ATOM 2168 C C . LYS A 1 280 ? 0.637 -9.572 -1.932 1.00 81.12 280 LYS A C 1
ATOM 2170 O O . LYS A 1 280 ? 0.232 -9.452 -3.084 1.00 81.12 280 LYS A O 1
ATOM 2175 N N . GLY A 1 281 ? 0.806 -10.749 -1.342 1.00 78.06 281 GLY A N 1
ATOM 2176 C CA . GLY A 1 281 ? 0.518 -12.028 -1.985 1.00 78.06 281 GLY A CA 1
ATOM 2177 C C . GLY A 1 281 ? 1.738 -12.703 -2.603 1.00 78.06 281 GLY A C 1
ATOM 2178 O O . GLY A 1 281 ? 2.832 -12.147 -2.639 1.00 78.06 281 GLY A O 1
ATOM 2179 N N . ASN A 1 282 ? 1.528 -13.914 -3.105 1.00 80.44 282 ASN A N 1
ATOM 2180 C CA . ASN A 1 282 ? 2.576 -14.751 -3.673 1.00 80.44 282 ASN A CA 1
ATOM 2181 C C . ASN A 1 282 ? 2.788 -14.484 -5.166 1.00 80.44 282 ASN A C 1
ATOM 2183 O O . ASN A 1 282 ? 1.857 -14.554 -5.974 1.00 80.44 282 ASN A O 1
ATOM 2187 N N . ILE A 1 283 ? 4.042 -14.240 -5.549 1.00 87.19 283 ILE A N 1
ATOM 2188 C CA . ILE A 1 283 ? 4.425 -14.011 -6.942 1.00 87.19 283 ILE A CA 1
ATOM 2189 C C . ILE A 1 283 ? 4.679 -15.343 -7.645 1.00 87.19 283 ILE A C 1
ATOM 2191 O O . ILE A 1 283 ? 5.667 -16.033 -7.385 1.00 87.19 283 ILE A O 1
ATOM 2195 N N . ASN A 1 284 ? 3.855 -15.670 -8.639 1.00 86.25 284 ASN A N 1
ATOM 2196 C CA . ASN A 1 284 ? 4.195 -16.724 -9.583 1.00 86.25 284 ASN A CA 1
ATOM 2197 C C . ASN A 1 284 ? 5.267 -16.201 -10.548 1.00 86.25 284 ASN A C 1
ATOM 2199 O O . ASN A 1 284 ? 4.984 -15.456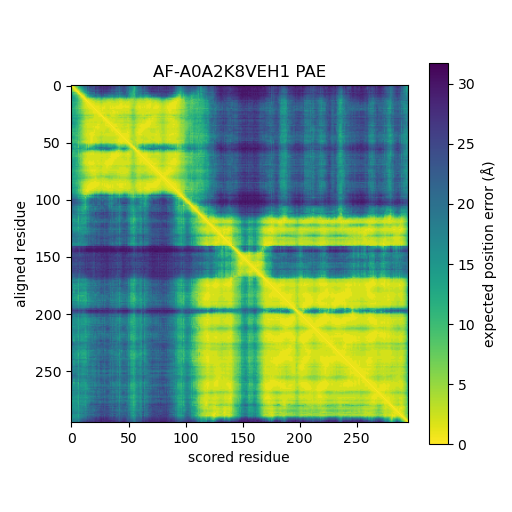 -11.484 1.00 86.25 284 ASN A O 1
ATOM 2203 N N . THR A 1 285 ? 6.518 -16.607 -10.350 1.00 84.12 285 THR A N 1
ATOM 2204 C CA . THR A 1 285 ? 7.664 -16.122 -11.141 1.00 84.12 285 THR A CA 1
ATOM 2205 C C . THR A 1 285 ? 7.645 -16.557 -12.612 1.00 84.12 285 THR A C 1
ATOM 2207 O O . THR A 1 285 ? 8.394 -16.006 -13.422 1.00 84.12 285 THR A O 1
ATOM 2210 N N . THR A 1 286 ? 6.769 -17.498 -12.982 1.00 83.50 286 THR A N 1
ATOM 2211 C CA . THR A 1 286 ? 6.577 -17.952 -14.368 1.00 83.50 286 THR A CA 1
ATOM 2212 C C . THR A 1 286 ? 5.537 -17.105 -15.096 1.00 83.50 286 THR A C 1
ATOM 2214 O O . THR A 1 286 ? 5.784 -16.644 -16.211 1.00 83.50 286 THR A O 1
ATOM 2217 N N . THR A 1 287 ? 4.376 -16.875 -14.477 1.00 85.38 287 THR A N 1
ATOM 2218 C CA . THR A 1 287 ? 3.256 -16.142 -15.097 1.00 85.38 287 THR A CA 1
ATOM 2219 C C . THR A 1 287 ? 3.277 -14.643 -14.789 1.00 85.38 287 THR A C 1
ATOM 2221 O O . THR A 1 287 ? 2.652 -13.849 -15.493 1.00 85.38 287 THR A O 1
ATOM 2224 N N . GLY A 1 288 ? 3.999 -14.247 -13.740 1.00 85.88 288 GLY A N 1
ATOM 2225 C CA . GLY A 1 288 ? 4.020 -12.899 -13.182 1.00 85.88 288 GLY A CA 1
ATOM 2226 C C . GLY A 1 288 ? 2.768 -12.543 -12.389 1.00 85.88 288 GLY A C 1
ATOM 2227 O O . GLY A 1 288 ? 2.705 -11.434 -11.871 1.00 85.88 288 GLY A O 1
ATOM 2228 N N . VAL A 1 289 ? 1.776 -13.434 -12.306 1.00 87.12 289 VAL A N 1
ATOM 2229 C CA . VAL A 1 289 ? 0.552 -13.199 -11.533 1.00 87.12 289 VAL A CA 1
ATOM 2230 C C . VAL A 1 289 ? 0.903 -13.199 -10.052 1.00 87.12 289 VAL A C 1
ATOM 2232 O O . VAL A 1 289 ? 1.589 -14.108 -9.581 1.00 87.12 289 VAL A O 1
ATOM 2235 N N . ILE A 1 290 ? 0.423 -12.186 -9.337 1.00 84.06 290 ILE A N 1
ATOM 2236 C CA . ILE A 1 290 ? 0.533 -12.109 -7.885 1.00 84.06 290 ILE A CA 1
ATOM 2237 C C . ILE A 1 290 ? -0.842 -12.442 -7.313 1.00 84.06 290 ILE A C 1
ATOM 2239 O O . ILE A 1 290 ? -1.806 -11.701 -7.513 1.00 84.06 290 ILE A O 1
ATOM 2243 N N . THR A 1 291 ? -0.952 -13.593 -6.659 1.00 72.62 291 THR A N 1
ATOM 2244 C CA . THR A 1 291 ? -2.204 -14.049 -6.045 1.00 72.62 291 THR A CA 1
ATOM 2245 C C . THR A 1 291 ? -2.247 -13.606 -4.594 1.00 72.62 291 THR A C 1
ATOM 2247 O O . THR A 1 291 ? -1.275 -13.802 -3.872 1.00 72.62 291 THR A O 1
ATOM 2250 N N . ALA A 1 292 ? -3.363 -13.014 -4.164 1.00 57.94 292 ALA A N 1
ATOM 2251 C CA . ALA A 1 292 ? -3.539 -12.613 -2.774 1.00 57.94 292 ALA A CA 1
ATOM 2252 C C . ALA A 1 292 ? -3.413 -13.825 -1.838 1.00 57.94 292 ALA A C 1
ATOM 2254 O O . ALA A 1 292 ? -4.026 -14.865 -2.082 1.00 57.94 292 ALA A O 1
ATOM 2255 N N . ASP A 1 293 ? -2.653 -13.664 -0.756 1.00 47.25 293 ASP A N 1
ATOM 2256 C CA . ASP A 1 293 ? -2.561 -14.674 0.294 1.00 47.25 293 ASP A CA 1
ATOM 2257 C C . ASP A 1 293 ? -3.827 -14.616 1.141 1.00 47.25 293 ASP A C 1
ATOM 2259 O O . ASP A 1 293 ? -3.988 -13.754 2.005 1.00 47.25 293 ASP A O 1
ATOM 2263 N N . CYS A 1 294 ? -4.747 -15.532 0.863 1.00 35.19 294 CYS A N 1
ATOM 2264 C CA . CYS A 1 294 ? -5.793 -15.925 1.796 1.00 35.19 294 CYS A CA 1
ATOM 2265 C C . CYS A 1 294 ? -5.321 -17.183 2.535 1.00 35.19 294 CYS A C 1
ATOM 2267 O O . CYS A 1 294 ? -5.877 -18.254 2.315 1.00 35.19 294 CYS A O 1
ATOM 2269 N N . ASN A 1 295 ? -4.269 -17.052 3.348 1.00 29.08 295 ASN A N 1
ATOM 2270 C CA . ASN A 1 295 ? -3.929 -18.051 4.363 1.00 29.08 295 ASN A CA 1
ATOM 2271 C C . ASN A 1 295 ? -4.202 -17.465 5.740 1.00 29.08 295 ASN A C 1
ATOM 2273 O O . ASN A 1 295 ? -3.420 -16.593 6.200 1.00 29.08 295 ASN A O 1
#

Solvent-accessible surface area (backbone atoms only — not comparable to full-atom values): 15383 Å² total; per-residue (Å²): 118,68,47,52,98,64,58,85,75,70,74,63,66,42,81,43,73,33,32,39,53,31,79,30,27,71,93,52,48,70,61,73,36,80,43,58,27,73,40,66,46,62,29,18,43,98,83,69,46,68,47,64,44,68,46,58,50,91,11,49,52,53,53,65,36,51,32,35,28,77,41,78,66,65,51,74,47,71,45,96,87,68,51,75,43,50,21,28,41,28,39,36,60,44,40,32,38,87,47,52,65,71,72,80,62,77,56,77,85,56,57,35,14,68,79,17,40,25,32,44,58,80,77,83,50,30,39,28,48,23,74,83,36,39,27,41,34,16,31,49,46,55,11,54,53,60,41,77,44,60,44,97,86,71,44,66,39,54,41,100,84,71,44,76,29,69,38,73,34,79,28,76,20,33,25,36,50,50,53,74,65,39,62,28,29,26,32,49,49,31,42,33,40,60,51,70,44,75,89,40,69,51,8,18,28,38,38,33,43,24,76,57,97,89,38,55,35,38,41,32,42,26,16,19,38,85,60,75,53,41,66,44,82,45,45,18,31,36,73,43,23,28,34,28,47,29,23,50,48,44,61,36,42,75,68,63,42,30,68,51,41,41,39,36,29,30,23,53,81,83,42,79,44,72,35,65,90,56,40,50,37,51,69,38,70,82,80,15,45,32,46,74,69,76,77

pLDDT: mean 82.12, std 17.52, range [24.77, 98.25]

Sequence (295 aa):
MDCAPNCNNQTNCITRQGLLHDANFTKNKPILGNNVTLKSDNFRDDTWNIIKETDCGNGKIPKGSNVNVLSTTPVVRTLSNGTKLNYYRIEYIDCPKGNNSTNGNFDQNKPCSDCFKGNPVKGNMQVAKQAVSGIGGGLYGNSYRKKWKKGEDGKYIKDAKGKRKLFPKWHRGIDIVTQKGDPIYAMFDGKATKAGSNNEAAGFYVKLESNINGKTILSYYFHMKNENRVSGDVKAGDIIGYQGDSGNLKNEIKKGTVPCHVHIKIKENGITVNPDQYIKGNINTTTGVITADCN

Secondary structure (DSSP, 8-state):
----TTTTS--S-EEEEEEEEGGGSGGG-PPSEEEE-SS-EE-B-TTS-B---TTS--SEEPTT-EEEE--SS-EEEEPTTS-EEEEEEEEEEE--TTS-TTS----TTS--TTTSTT--SSSS-BB--BTTTBGGGGSSEEEEEEEEPB-TTSSBPB-TTSSBPEEEEEE-SEEEE--TT-EEE-SSSEEEEEEE-TTSTT-EEEEEEEEETTEEEEEEEEEE-STT---EEE-TT-EEEEB--TTTHHHHHHTTSS-SEEEEEEEETTEEE-GGGGSSSEE-TTT-BEE----

Mean predicted aligned error: 13.42 Å

Radius of gyration: 24.88 Å; Cα contacts (8 Å, |Δi|>4): 752; chains: 1; bounding box: 69×37×72 Å

Foldseek 3Di:
DF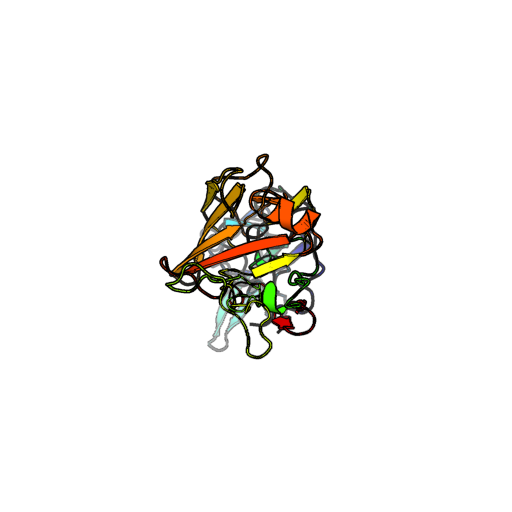QDPQLPPDLAWDKDKFKDFLQQADVSFDDAFKDFGQAKDFTAHPVRDGDQFSQSDPSIDGGGFIKHFHDRDWDWDQDPVRDITTITMIIHGRDQAPDHNRPPPRDSPQRRLSVQQQPFFPDWKFFWQFPPAGSQLQFAFFNQPFDQDADVVRHGPADPVRHRDGDTDGQLFGWIDDDFFGFTWDNAWFWKDWDADQAAQQFTWIWGWDQDPNWTKIKIWGQFDPPDADGGTDGRRDGRGGHHCGHPNVVCVVVVRIHGTITIWMDIPNHTDGSCVRHAADQPSNRRTGDHDSD

Nearest PDB structures (foldseek):
  4zyb-assembly3_C  TM=7.794E-01  e=1.111E-05  Staphylococcus aureus subsp. aureus NCTC 8325
  4qpb-assembly1_A  TM=8.191E-01  e=2.262E-05  Staphylococcus simulans
  4lxc-assembly5_C-2  TM=8.118E-01  e=5.426E-05  Staphylococcus simulans
  4lxc-assembly1_A  TM=6.650E-01  e=2.523E-05  Staphylococcus simulans
  5nmy-assembly1_A  TM=6.177E-01  e=2.510E-04  Staphylococcus simulans